Protein AF-A0A094F8S4-F1 (afdb_monomer_lite)

Radius of gyration: 45.43 Å; chains: 1; bounding box: 90×138×106 Å

Foldseek 3Di:
DDDDDDDDDDDDPPDDDDDDDDDDDDDDDDDDDDDDDDDDDDDDDDDDDDDDPPPVVVVVVDPVVVVVVVVVVVVVVVVVVVVVVVVCVVVVPDDDDDDDDDDDDDDDDDDDDDDDDDDDDDDDPPPPDPPDDDDPPVRVPPPPPPPPPDPPVVVVVVVVVVVVVVVVVVVVVVVVVVVVCVVVVVDDPVNVVVVVPPDPPVPPPCPPVVVVVVVVVVVVVVVVVVVVVVVVVVVVVVVVVLVPDDPVVNVVVVVVVVVVVVVVVVVADDADFLEDDDDPDPPCVVVCVVVVVVVDRPRNDDDPPDDPHLPPDDPLCSASDNVCNVPPPGDPDHDCVVPVPVCVPPPPDPPPDDD

Sequence (355 aa):
MTANPTKAPRYRPGKAVEEVESSDSEAEEEEAPEQQQQQKIPSKAPPKFTSAGGISSDLKKVDLNERRREAREKEERRVEEERIARKVEEEGFVTESEEGEEESEEGESGSEEESEEESSEEEAPRKVMMRPTFVKKNQRVGTRKEEDTRPEEERLAEEEERKKKAADEIVEEQIRKDLAAKEAGKKNWDDDEDAEDEIDDTDGLDPEAEHAAWKLRELMRIKRERVLIEEREKELEEVERRRNLSTEERKKEDDAHIAAQTEEREGKGKMGFMQKYYHKGAFFQEDAKEAGLDRRDLMGARMADDVVNRELLPQALQMRDMTKLGKKGATKYRDLKSEDTGQWGRFEERRVGGG

Structure (mmCIF, N/CA/C/O backbone):
data_AF-A0A094F8S4-F1
#
_entry.id   AF-A0A094F8S4-F1
#
loop_
_atom_site.group_PDB
_atom_site.id
_atom_site.type_symbol
_atom_site.label_atom_id
_atom_site.label_alt_id
_atom_site.label_comp_id
_atom_site.label_asym_id
_atom_site.label_entity_id
_atom_site.label_seq_id
_atom_site.pdbx_PDB_ins_code
_atom_site.Cartn_x
_atom_site.Cartn_y
_atom_site.Cartn_z
_atom_site.occupancy
_atom_site.B_iso_or_equiv
_atom_site.auth_seq_id
_atom_site.auth_comp_id
_atom_site.auth_asym_id
_atom_site.auth_atom_id
_atom_site.pdbx_PDB_model_num
ATOM 1 N N . MET A 1 1 ? 24.504 41.596 -7.451 1.00 43.59 1 MET A N 1
ATOM 2 C CA . MET A 1 1 ? 24.943 40.882 -6.232 1.00 43.59 1 MET A CA 1
ATOM 3 C C . MET A 1 1 ? 23.744 40.808 -5.293 1.00 43.59 1 MET A C 1
ATOM 5 O O . MET A 1 1 ? 23.521 41.739 -4.535 1.00 43.59 1 MET A O 1
ATOM 9 N N . THR A 1 2 ? 22.898 39.787 -5.420 1.00 47.09 2 THR A N 1
ATOM 10 C CA . THR A 1 2 ? 21.712 39.596 -4.566 1.00 47.09 2 THR A CA 1
ATOM 11 C C . THR A 1 2 ? 22.074 38.614 -3.455 1.00 47.09 2 THR A C 1
ATOM 13 O O . THR A 1 2 ? 22.371 37.454 -3.733 1.00 47.09 2 THR A O 1
ATOM 16 N N . ALA A 1 3 ? 22.137 39.097 -2.214 1.00 58.41 3 ALA A N 1
ATOM 17 C CA . ALA A 1 3 ? 22.454 38.284 -1.045 1.00 58.41 3 ALA A CA 1
ATOM 18 C C . ALA A 1 3 ? 21.265 37.373 -0.696 1.00 58.41 3 ALA A C 1
ATOM 20 O O . ALA A 1 3 ? 20.143 37.850 -0.546 1.00 58.41 3 ALA A O 1
ATOM 21 N N . ASN A 1 4 ? 21.509 36.065 -0.578 1.00 58.72 4 ASN A N 1
ATOM 22 C CA . ASN A 1 4 ? 20.500 35.106 -0.124 1.00 58.72 4 ASN A CA 1
ATOM 23 C C . ASN A 1 4 ? 20.158 35.341 1.360 1.00 58.72 4 ASN A C 1
ATOM 25 O O . ASN A 1 4 ? 21.074 35.591 2.149 1.00 58.72 4 ASN A O 1
ATOM 29 N N . PRO A 1 5 ? 18.882 35.207 1.770 1.00 64.25 5 PRO A N 1
ATOM 30 C CA . PRO A 1 5 ? 18.488 35.369 3.165 1.00 64.25 5 PRO A CA 1
ATOM 31 C C . PRO A 1 5 ? 19.106 34.273 4.047 1.00 64.25 5 PRO A C 1
ATOM 33 O O . PRO A 1 5 ? 19.163 33.095 3.679 1.00 64.25 5 PRO A O 1
ATOM 36 N N . THR A 1 6 ? 19.586 34.669 5.226 1.00 66.75 6 THR A N 1
ATOM 37 C CA . THR A 1 6 ? 20.205 33.781 6.214 1.00 66.75 6 THR A CA 1
ATOM 38 C C . THR A 1 6 ? 19.165 32.808 6.783 1.00 66.75 6 THR A C 1
ATOM 40 O O . THR A 1 6 ? 18.095 33.200 7.241 1.00 66.75 6 THR A O 1
ATOM 43 N N . LYS A 1 7 ? 19.454 31.500 6.731 1.00 66.69 7 LYS A N 1
ATOM 44 C CA . LYS A 1 7 ? 18.559 30.450 7.254 1.00 66.69 7 LYS A CA 1
ATOM 45 C C . LYS A 1 7 ? 18.383 30.580 8.771 1.00 66.69 7 LYS A C 1
ATOM 47 O O . LYS A 1 7 ? 19.370 30.681 9.496 1.00 66.69 7 LYS A O 1
ATOM 52 N N . ALA A 1 8 ? 17.136 30.479 9.233 1.00 72.88 8 ALA A N 1
ATOM 53 C CA . ALA A 1 8 ? 16.781 30.476 10.651 1.00 72.88 8 ALA A CA 1
ATOM 54 C C . ALA A 1 8 ? 17.451 29.313 11.424 1.00 72.88 8 ALA A C 1
ATOM 56 O O . ALA A 1 8 ? 17.652 28.226 10.860 1.00 72.88 8 ALA A O 1
ATOM 57 N N . PRO A 1 9 ? 17.800 29.508 12.712 1.00 75.38 9 PRO A N 1
ATOM 58 C CA . PRO A 1 9 ? 18.457 28.481 13.512 1.00 75.38 9 PRO A CA 1
ATOM 59 C C . PRO A 1 9 ? 17.532 27.281 13.759 1.00 75.38 9 PRO A C 1
ATOM 61 O O . PRO A 1 9 ? 16.341 27.418 14.028 1.00 75.38 9 PRO A O 1
ATOM 64 N N . ARG A 1 10 ? 18.094 26.069 13.682 1.00 75.06 10 ARG A N 1
ATOM 65 C CA . ARG A 1 10 ? 17.362 24.821 13.951 1.00 75.06 10 ARG A CA 1
ATOM 66 C C . ARG A 1 10 ? 17.065 24.683 15.447 1.00 75.06 10 ARG A C 1
ATOM 68 O O . ARG A 1 10 ? 17.984 24.763 16.262 1.00 75.06 10 ARG A O 1
ATOM 75 N N . TYR A 1 11 ? 15.811 24.391 15.788 1.00 76.56 11 TYR A N 1
ATOM 76 C CA . TYR A 1 11 ? 15.373 24.165 17.166 1.00 76.56 11 TYR A CA 1
ATOM 77 C C . TYR A 1 11 ? 16.036 22.924 17.790 1.00 76.56 11 TYR A C 1
ATOM 79 O O . TYR A 1 11 ? 16.121 21.866 17.161 1.00 76.56 11 TYR A O 1
ATOM 87 N N . ARG A 1 12 ? 16.491 23.049 19.045 1.00 78.75 12 ARG A N 1
ATOM 88 C CA . ARG A 1 12 ? 16.971 21.936 19.879 1.00 78.75 12 ARG A CA 1
ATOM 89 C C . ARG A 1 12 ? 16.210 21.935 21.210 1.00 78.75 12 ARG A C 1
ATOM 91 O O . ARG A 1 12 ? 16.195 22.968 21.880 1.00 78.75 12 ARG A O 1
ATOM 98 N N . PRO A 1 13 ? 15.618 20.802 21.629 1.00 66.19 13 PRO A N 1
ATOM 99 C CA . PRO A 1 13 ? 14.856 20.741 22.871 1.00 66.19 13 PRO A CA 1
ATOM 100 C C . PRO A 1 13 ? 15.756 21.046 24.078 1.00 66.19 13 PRO A C 1
ATOM 102 O O . PRO A 1 13 ? 16.841 20.481 24.215 1.00 66.19 13 PRO A O 1
ATOM 105 N N . GLY A 1 14 ? 15.303 21.956 24.946 1.00 72.12 14 GLY A N 1
ATOM 106 C CA . GLY A 1 14 ? 15.992 22.342 26.184 1.00 72.12 14 GLY A CA 1
ATOM 107 C C . GLY A 1 14 ? 16.902 23.574 26.094 1.00 72.12 14 GLY A C 1
ATOM 108 O O . GLY A 1 14 ? 17.486 23.954 27.107 1.00 72.12 14 GLY A O 1
ATOM 109 N N . LYS A 1 15 ? 17.015 24.224 24.928 1.00 74.06 15 LYS A N 1
ATOM 110 C CA . LYS A 1 15 ? 17.721 25.505 24.783 1.00 74.06 15 LYS A CA 1
ATOM 111 C C . LYS A 1 15 ? 16.730 26.569 24.308 1.00 74.06 15 LYS A C 1
ATOM 113 O O . LYS A 1 15 ? 16.145 26.413 23.241 1.00 74.06 15 LYS A O 1
ATOM 118 N N . ALA A 1 16 ? 16.505 27.605 25.116 1.00 62.78 16 ALA A N 1
ATOM 119 C CA . ALA A 1 16 ? 15.697 28.748 24.701 1.00 62.78 16 ALA A CA 1
ATOM 120 C C . ALA A 1 16 ? 16.403 29.449 23.531 1.00 62.78 16 ALA A C 1
ATOM 122 O O . ALA A 1 16 ? 17.611 29.685 23.592 1.00 62.78 16 ALA A O 1
ATOM 123 N N . VAL A 1 17 ? 15.668 29.690 22.449 1.00 64.81 17 VAL A N 1
ATOM 124 C CA . VAL A 1 17 ? 16.146 30.457 21.296 1.00 64.81 17 VAL A CA 1
ATOM 125 C C . VAL A 1 17 ? 16.044 31.930 21.690 1.00 64.81 17 VAL A C 1
ATOM 127 O O . VAL A 1 17 ? 14.966 32.363 22.080 1.00 64.81 17 VAL A O 1
ATOM 130 N N . GLU A 1 18 ? 17.157 32.667 21.664 1.00 55.78 18 GLU A N 1
ATOM 131 C CA . GLU A 1 18 ? 17.150 34.122 21.865 1.00 55.78 18 GLU A CA 1
ATOM 132 C C . GLU A 1 18 ? 16.409 34.782 20.698 1.00 55.78 18 GLU A C 1
ATOM 134 O O . GLU A 1 18 ? 16.747 34.555 19.532 1.00 55.78 18 GLU A O 1
ATOM 139 N N . GLU A 1 19 ? 15.373 35.559 21.012 1.00 51.25 19 GLU A N 1
ATOM 140 C CA . GLU A 1 19 ? 14.650 36.356 20.027 1.00 51.25 19 GLU A CA 1
ATOM 141 C C . GLU A 1 19 ? 15.544 37.512 19.569 1.00 51.25 19 GLU A C 1
ATOM 143 O O . GLU A 1 19 ? 16.031 38.304 20.373 1.00 51.25 19 GLU A O 1
ATOM 148 N N . VAL A 1 20 ? 15.799 37.580 18.264 1.00 45.16 20 VAL A N 1
ATOM 149 C CA . VAL A 1 20 ? 16.463 38.721 17.633 1.00 45.16 20 VAL A CA 1
ATOM 150 C C . VAL A 1 20 ? 15.415 39.804 17.377 1.00 45.16 20 VAL A C 1
ATOM 152 O O . VAL A 1 20 ? 14.490 39.606 16.591 1.00 45.16 20 VAL A O 1
ATOM 155 N N . GLU A 1 21 ? 15.554 40.935 18.068 1.00 39.47 21 GLU A N 1
ATOM 156 C CA . GLU A 1 21 ? 14.704 42.120 17.931 1.00 39.47 21 GLU A CA 1
ATOM 157 C C . GLU A 1 21 ? 14.798 42.690 16.504 1.00 39.47 21 GLU A C 1
ATOM 159 O O . GLU A 1 21 ? 15.859 43.131 16.056 1.00 39.47 21 GLU A O 1
ATOM 164 N N . SER A 1 22 ? 13.677 42.675 15.778 1.00 32.22 22 SER A N 1
ATOM 165 C CA . SER A 1 22 ? 13.520 43.339 14.482 1.00 32.22 22 SER A CA 1
ATOM 166 C C . SER A 1 22 ? 12.794 44.668 14.687 1.00 32.22 22 SER A C 1
ATOM 168 O O . SER A 1 22 ? 11.604 44.697 14.980 1.00 32.22 22 SER A O 1
ATOM 170 N N . SER A 1 23 ? 13.541 45.757 14.527 1.00 34.69 23 SER A N 1
ATOM 171 C CA . SER A 1 23 ? 13.083 47.149 14.519 1.00 34.69 23 SER A CA 1
ATOM 172 C C . SER A 1 23 ? 12.308 47.473 13.234 1.00 34.69 23 SER A C 1
ATOM 174 O O . SER A 1 23 ? 12.900 47.331 12.168 1.00 34.69 23 SER A O 1
ATOM 176 N N . ASP A 1 24 ? 11.041 47.912 13.328 1.00 31.06 24 ASP A N 1
ATOM 177 C CA . ASP A 1 24 ? 10.486 49.129 12.684 1.00 31.06 24 ASP A CA 1
ATOM 178 C C . ASP A 1 24 ? 8.951 49.266 12.879 1.00 31.06 24 ASP A C 1
ATOM 180 O O . ASP A 1 24 ? 8.210 48.294 12.737 1.00 31.06 24 ASP A O 1
ATOM 184 N N . SER A 1 25 ? 8.522 50.518 13.090 1.00 31.17 25 SER A N 1
ATOM 185 C CA . SER A 1 25 ? 7.192 51.126 12.871 1.00 31.17 25 SER A CA 1
ATOM 186 C C . SER A 1 25 ? 6.281 51.450 14.074 1.00 31.17 25 SER A C 1
ATOM 188 O O . SER A 1 25 ? 5.800 50.585 14.803 1.00 31.17 25 SER A O 1
ATOM 190 N N . GLU A 1 26 ? 6.056 52.764 14.218 1.00 35.94 26 GLU A N 1
ATOM 191 C CA . GLU A 1 26 ? 5.217 53.493 15.175 1.00 35.94 26 GLU A CA 1
ATOM 192 C C . GLU A 1 26 ? 3.704 53.330 14.947 1.00 35.94 26 GLU A C 1
ATOM 194 O O . GLU A 1 26 ? 3.238 53.377 13.809 1.00 35.94 26 GLU A O 1
ATOM 199 N N . ALA A 1 27 ? 2.936 53.308 16.044 1.00 32.72 27 ALA A N 1
ATOM 200 C CA . ALA A 1 27 ? 1.605 53.921 16.147 1.00 32.72 27 ALA A CA 1
ATOM 201 C C . ALA A 1 27 ? 1.215 54.108 17.631 1.00 32.72 27 ALA A C 1
ATOM 203 O O . ALA A 1 27 ? 1.287 53.163 18.418 1.00 32.72 27 ALA A O 1
ATOM 204 N N . GLU A 1 28 ? 0.829 55.335 17.997 1.00 33.00 28 GLU A N 1
ATOM 205 C CA . GLU A 1 28 ? 0.339 55.763 19.319 1.00 33.00 28 GLU A CA 1
ATOM 206 C C . GLU A 1 28 ? -1.084 55.244 19.635 1.00 33.00 28 GLU A C 1
ATOM 208 O O . GLU A 1 28 ? -1.923 55.180 18.740 1.00 33.00 28 GLU A O 1
ATOM 213 N N . GLU A 1 29 ? -1.373 54.918 20.908 1.00 33.66 29 GLU A N 1
ATOM 214 C CA . GLU A 1 29 ? -2.238 55.703 21.832 1.00 33.66 29 GLU A CA 1
ATOM 215 C C . GLU A 1 29 ? -2.940 54.839 22.930 1.00 33.66 29 GLU A C 1
ATOM 217 O O . GLU A 1 29 ? -3.602 53.844 22.655 1.00 33.66 29 GLU A O 1
ATOM 222 N N . GLU A 1 30 ? -2.747 55.298 24.177 1.00 31.73 30 GLU A N 1
ATOM 223 C CA . GLU A 1 30 ? -3.499 55.195 25.451 1.00 31.73 30 GLU A CA 1
ATOM 224 C C . GLU A 1 30 ? -3.828 53.914 26.283 1.00 31.73 30 GLU A C 1
ATOM 226 O O . GLU A 1 30 ? -4.399 52.921 25.848 1.00 31.73 30 GLU A O 1
ATOM 231 N N . GLU A 1 31 ? -3.577 54.136 27.590 1.00 32.34 31 GLU A N 1
ATOM 232 C CA . GLU A 1 31 ? -4.249 53.719 28.842 1.00 32.34 31 GLU A CA 1
ATOM 233 C C . GLU A 1 31 ? -3.803 52.506 29.711 1.00 32.34 31 GLU A C 1
ATOM 235 O O . GLU A 1 31 ? -3.977 51.338 29.388 1.00 32.34 31 GLU A O 1
ATOM 240 N N . ALA A 1 32 ? -3.344 52.890 30.920 1.00 35.03 32 ALA A N 1
ATOM 241 C CA . ALA A 1 32 ? -3.448 52.294 32.267 1.00 35.03 32 ALA A CA 1
ATOM 242 C C . ALA A 1 32 ? -2.812 50.915 32.622 1.00 35.03 32 ALA A C 1
ATOM 244 O O . ALA A 1 32 ? -3.045 49.907 31.961 1.00 35.03 32 ALA A O 1
ATOM 245 N N . PRO A 1 33 ? -2.074 50.815 33.759 1.00 35.47 33 PRO A N 1
ATOM 246 C CA . PRO A 1 33 ? -1.465 49.569 34.223 1.00 35.47 33 PRO A CA 1
ATOM 247 C C . PRO A 1 33 ? -2.331 48.834 35.265 1.00 35.47 33 PRO A C 1
ATOM 249 O O . PRO A 1 33 ? -2.602 49.370 36.339 1.00 35.47 33 PRO A O 1
ATOM 252 N N . GLU A 1 34 ? -2.649 47.557 35.030 1.00 33.94 34 GLU A N 1
ATOM 253 C CA . GLU A 1 34 ? -3.066 46.628 36.091 1.00 33.94 34 GLU A CA 1
ATOM 254 C C . GLU A 1 34 ? -2.042 45.502 36.274 1.00 33.94 34 GLU A C 1
ATOM 256 O O . GLU A 1 34 ? -1.758 44.692 35.392 1.00 33.94 34 GLU A O 1
ATOM 261 N N . GLN A 1 35 ? -1.471 45.467 37.476 1.00 41.72 35 GLN A N 1
ATOM 262 C CA . GLN A 1 35 ? -0.575 44.428 37.958 1.00 41.72 35 GLN A CA 1
ATOM 263 C C . GLN A 1 35 ? -1.371 43.144 38.230 1.00 41.72 35 GLN A C 1
ATOM 265 O O . GLN A 1 35 ? -2.142 43.089 39.186 1.00 41.72 35 GLN A O 1
ATOM 270 N N . GLN A 1 36 ? -1.123 42.076 37.467 1.00 37.81 36 GLN A N 1
ATOM 271 C CA . GLN A 1 36 ? -1.549 40.726 37.845 1.00 37.81 36 GLN A CA 1
ATOM 272 C C . GLN A 1 36 ? -0.341 39.842 38.159 1.00 37.81 36 GLN A C 1
ATOM 274 O O . GLN A 1 36 ? 0.457 39.458 37.305 1.00 37.81 36 GLN A O 1
ATOM 279 N N . GLN A 1 37 ? -0.216 39.541 39.450 1.00 43.12 37 GLN A N 1
ATOM 280 C CA . GLN A 1 37 ? 0.762 38.639 40.038 1.00 43.12 37 GLN A CA 1
ATOM 281 C C . GLN A 1 37 ? 0.486 37.198 39.582 1.00 43.12 37 GLN A C 1
ATOM 283 O O . GLN A 1 37 ? -0.496 36.584 39.995 1.00 43.12 37 GLN A O 1
ATOM 288 N N . GLN A 1 38 ? 1.372 36.627 38.766 1.00 40.03 38 GLN A N 1
ATOM 289 C CA . GLN A 1 38 ? 1.336 35.199 38.447 1.00 40.03 38 GLN A CA 1
ATOM 290 C C . GLN A 1 38 ? 1.886 34.382 39.624 1.00 40.03 38 GLN A C 1
ATOM 292 O O . GLN A 1 38 ? 3.082 34.391 39.926 1.00 40.03 38 GLN A O 1
ATOM 297 N N . GLN A 1 39 ? 0.994 33.651 40.292 1.00 42.66 39 GLN A N 1
ATOM 298 C CA . GLN A 1 39 ? 1.344 32.652 41.295 1.00 42.66 39 GLN A CA 1
ATOM 299 C C . GLN A 1 39 ? 2.023 31.447 40.623 1.00 42.66 39 GLN A C 1
ATOM 301 O O . GLN A 1 39 ? 1.432 30.758 39.794 1.00 42.66 39 GLN A O 1
ATOM 306 N N . LYS A 1 40 ? 3.278 31.171 41.000 1.00 38.62 40 LYS A N 1
ATOM 307 C CA . LYS A 1 40 ? 4.010 29.960 40.601 1.00 38.62 40 LYS A CA 1
ATOM 308 C C . LYS A 1 40 ? 3.476 28.751 41.371 1.00 38.62 40 LYS A C 1
ATOM 310 O O . LYS A 1 40 ? 3.645 28.663 42.585 1.00 38.62 40 LYS A O 1
ATOM 315 N N . ILE A 1 41 ? 2.893 27.794 40.656 1.00 43.81 41 ILE A N 1
ATOM 316 C CA . ILE A 1 41 ? 2.552 26.468 41.184 1.00 43.81 41 ILE A CA 1
ATOM 317 C C . ILE A 1 41 ? 3.851 25.636 41.244 1.00 43.81 41 ILE A C 1
ATOM 319 O O . ILE A 1 41 ? 4.529 25.524 40.219 1.00 43.81 41 ILE A O 1
ATOM 323 N N . PRO A 1 42 ? 4.241 25.040 42.388 1.00 46.66 42 PRO A N 1
ATOM 324 C CA . PRO A 1 42 ? 5.421 24.181 42.444 1.00 46.66 42 PRO A CA 1
ATOM 325 C C . PRO A 1 42 ? 5.117 22.814 41.811 1.00 46.66 42 PRO A C 1
ATOM 327 O O . PRO A 1 42 ? 4.342 22.022 42.350 1.00 46.66 42 PRO A O 1
ATOM 330 N N . SER A 1 43 ? 5.740 22.514 40.669 1.00 48.53 43 SER A N 1
ATOM 331 C CA . SER A 1 43 ? 5.678 21.188 40.049 1.00 48.53 43 SER A CA 1
ATOM 332 C C . SER A 1 43 ? 6.532 20.190 40.841 1.00 48.53 43 SER A C 1
ATOM 334 O O . SER A 1 43 ? 7.716 20.400 41.106 1.00 48.53 43 SER A O 1
ATOM 336 N N . LYS A 1 44 ? 5.915 19.085 41.268 1.00 55.22 44 LYS A N 1
ATOM 337 C CA . LYS A 1 44 ? 6.592 17.983 41.963 1.00 55.22 44 LYS A CA 1
ATOM 338 C C . LYS A 1 44 ? 7.207 17.046 40.919 1.00 55.22 44 LYS A C 1
ATOM 340 O O . LYS A 1 44 ? 6.548 16.698 39.944 1.00 55.22 44 LYS A O 1
ATOM 345 N N . ALA A 1 45 ? 8.463 16.646 41.119 1.00 61.41 45 ALA A N 1
ATOM 346 C CA . ALA A 1 45 ? 9.177 15.752 40.205 1.00 61.41 45 ALA A CA 1
ATOM 347 C C . ALA A 1 45 ? 8.518 14.353 40.127 1.00 61.41 45 ALA A C 1
ATOM 349 O O . ALA A 1 45 ? 8.039 13.858 41.153 1.00 61.41 45 ALA A O 1
ATOM 350 N N . PRO A 1 46 ? 8.512 13.695 38.949 1.00 58.91 46 PR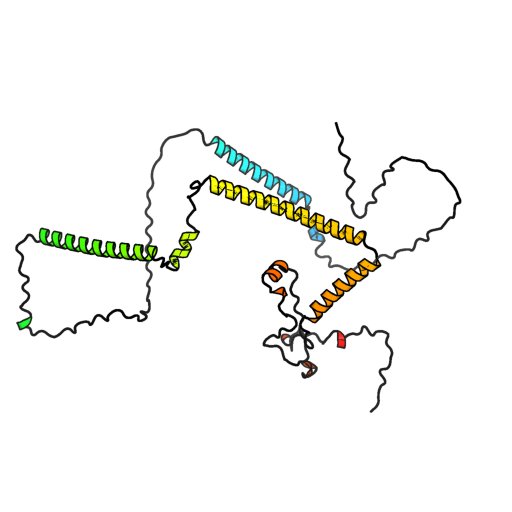O A N 1
ATOM 351 C CA . PRO A 1 46 ? 7.940 12.359 38.788 1.00 58.91 46 PRO A CA 1
ATOM 352 C C . PRO A 1 46 ? 8.766 11.285 39.527 1.00 58.91 46 PRO A C 1
ATOM 354 O O . PRO A 1 46 ? 9.981 11.444 39.697 1.00 58.91 46 PRO A O 1
ATOM 357 N N . PRO A 1 47 ? 8.137 10.179 39.975 1.00 53.25 47 PRO A N 1
ATOM 358 C CA . PRO A 1 47 ? 8.828 9.120 40.701 1.00 53.25 47 PRO A CA 1
ATOM 359 C C . PRO A 1 47 ? 9.829 8.386 39.801 1.00 53.25 47 PRO A C 1
ATOM 361 O O . PRO A 1 47 ? 9.557 8.064 38.645 1.00 53.25 47 PRO A O 1
ATOM 364 N N . LYS A 1 48 ? 11.005 8.105 40.365 1.00 49.16 48 LYS A N 1
ATOM 365 C CA . LYS A 1 48 ? 12.092 7.375 39.712 1.00 49.16 48 LYS A CA 1
ATOM 366 C C . LYS A 1 48 ? 11.710 5.895 39.606 1.00 49.16 48 LYS A C 1
ATOM 368 O O . LYS A 1 48 ? 11.693 5.198 40.617 1.00 49.16 48 LYS A O 1
ATOM 373 N N . PHE A 1 49 ? 11.434 5.410 38.397 1.00 44.19 49 PHE A N 1
ATOM 374 C CA . PHE A 1 49 ? 11.420 3.973 38.120 1.00 44.19 49 PHE A CA 1
ATOM 375 C C . PHE A 1 49 ? 12.857 3.440 38.137 1.00 44.19 49 PHE A C 1
ATOM 377 O O . PHE A 1 49 ? 13.746 3.983 37.482 1.00 44.19 49 PHE A O 1
ATOM 384 N N . THR A 1 50 ? 13.091 2.367 38.887 1.00 49.09 50 THR A N 1
ATOM 385 C CA . THR A 1 50 ? 14.345 1.611 38.877 1.00 49.09 50 THR A CA 1
ATOM 386 C C . THR A 1 50 ? 14.417 0.774 37.595 1.00 49.09 50 THR A C 1
ATOM 388 O O . THR A 1 50 ? 13.931 -0.355 37.557 1.00 49.09 50 THR A O 1
ATOM 391 N N . SER A 1 51 ? 14.989 1.322 36.522 1.00 45.91 51 SER A N 1
ATOM 392 C CA . SER A 1 51 ? 15.345 0.550 35.325 1.00 45.91 51 SER A CA 1
ATOM 393 C C . SER A 1 51 ? 16.653 -0.212 35.566 1.00 45.91 51 SER A C 1
ATOM 395 O O . SER A 1 51 ? 17.624 0.373 36.046 1.00 45.91 51 SER A O 1
ATOM 397 N N . ALA A 1 52 ? 16.668 -1.502 35.228 1.00 50.62 52 ALA A N 1
ATOM 398 C CA . ALA A 1 52 ? 17.787 -2.433 35.367 1.00 50.62 52 ALA A CA 1
ATOM 399 C C . ALA A 1 52 ? 19.149 -1.832 34.947 1.00 50.62 52 ALA A C 1
ATOM 401 O O . ALA A 1 52 ? 19.386 -1.521 33.781 1.00 50.62 52 ALA A O 1
ATOM 402 N N . GLY A 1 53 ? 20.060 -1.692 35.915 1.00 50.62 53 GLY A N 1
ATOM 403 C CA . GLY A 1 53 ? 21.364 -1.029 35.781 1.00 50.62 53 GLY A CA 1
ATOM 404 C C . GLY A 1 53 ? 22.466 -1.842 35.093 1.00 50.62 53 GLY A C 1
ATOM 405 O O . GLY A 1 53 ? 23.626 -1.671 35.441 1.00 50.62 53 GLY A O 1
ATOM 406 N N . GLY A 1 54 ? 22.126 -2.731 34.155 1.00 57.47 54 GLY A N 1
ATOM 407 C CA . GLY A 1 54 ? 23.103 -3.617 33.503 1.00 57.47 54 GLY A CA 1
ATOM 408 C C . GLY A 1 54 ? 23.623 -3.147 32.141 1.00 57.47 54 GLY A C 1
ATOM 409 O O . GLY A 1 54 ? 24.666 -3.609 31.708 1.00 57.47 54 GLY A O 1
ATOM 410 N N . ILE A 1 55 ? 22.917 -2.242 31.454 1.00 57.69 55 ILE A N 1
ATOM 411 C CA . ILE A 1 55 ? 23.163 -1.971 30.020 1.00 57.69 55 ILE A CA 1
ATOM 412 C C . ILE A 1 55 ? 23.826 -0.596 29.796 1.00 57.69 55 ILE A C 1
ATOM 414 O O . ILE A 1 55 ? 24.499 -0.370 28.794 1.00 57.69 55 ILE A O 1
ATOM 418 N N . SER A 1 56 ? 23.701 0.345 30.743 1.00 58.62 56 SER A N 1
ATOM 419 C CA . SER A 1 56 ? 24.229 1.711 30.560 1.00 58.62 56 SER A CA 1
ATOM 420 C C . SER A 1 56 ? 25.737 1.850 30.810 1.00 58.62 56 SER A C 1
ATOM 422 O O . SER A 1 56 ? 26.323 2.863 30.428 1.00 58.62 56 SER A O 1
ATOM 424 N N . SER A 1 57 ? 26.385 0.855 31.429 1.00 61.25 57 SER A N 1
ATOM 425 C CA . SER A 1 57 ? 27.832 0.871 31.685 1.00 61.25 57 SER A CA 1
ATOM 426 C C . SER A 1 57 ? 28.669 0.512 30.459 1.00 61.25 57 SER A C 1
ATOM 428 O O . SER A 1 57 ? 29.781 1.019 30.337 1.00 61.25 57 SER A O 1
ATOM 430 N N . ASP A 1 58 ? 28.150 -0.313 29.545 1.00 61.59 58 ASP A N 1
ATOM 431 C CA . ASP A 1 58 ? 28.881 -0.703 28.330 1.00 61.59 58 ASP A CA 1
ATOM 432 C C . ASP A 1 58 ? 28.681 0.287 27.180 1.00 61.59 58 ASP A C 1
ATOM 434 O O . ASP A 1 58 ? 29.598 0.508 26.395 1.00 61.59 58 ASP A O 1
ATOM 438 N N . LEU A 1 59 ? 27.562 1.017 27.161 1.00 63.25 59 LEU A N 1
ATOM 439 C CA . LEU A 1 59 ? 27.341 2.123 26.219 1.00 63.25 59 LEU A CA 1
ATOM 440 C C . LEU A 1 59 ? 28.241 3.344 26.479 1.00 63.25 59 LEU A C 1
ATOM 442 O O . LEU A 1 59 ? 28.422 4.163 25.586 1.00 63.25 59 LEU A O 1
ATOM 446 N N . LYS A 1 60 ? 28.827 3.477 27.678 1.00 67.19 60 LYS A N 1
ATOM 447 C CA . LYS A 1 60 ? 29.779 4.558 28.005 1.00 67.19 60 LYS A CA 1
ATOM 448 C C . LYS A 1 60 ? 31.213 4.281 27.553 1.00 67.19 60 LYS A C 1
ATOM 450 O O . LYS A 1 60 ? 32.018 5.203 27.556 1.00 67.19 60 LYS A O 1
ATOM 455 N N . LYS A 1 61 ? 31.540 3.033 27.206 1.00 70.31 61 LYS A N 1
ATOM 456 C CA . LYS A 1 61 ? 32.886 2.629 26.759 1.00 70.31 61 LYS A CA 1
ATOM 457 C C . LYS A 1 61 ? 33.041 2.677 25.237 1.00 70.31 61 LYS A C 1
ATOM 459 O O . LYS A 1 61 ? 34.135 2.458 24.737 1.00 70.31 61 LYS A O 1
ATOM 464 N N . VAL A 1 62 ? 31.952 2.925 24.510 1.00 72.06 62 VAL A N 1
ATOM 465 C CA . VAL A 1 62 ? 31.945 2.996 23.048 1.00 72.06 62 VAL A CA 1
ATOM 466 C C . VAL A 1 62 ? 31.892 4.464 22.647 1.00 72.06 62 VAL A C 1
ATOM 468 O O . VAL A 1 62 ? 30.820 5.071 22.647 1.00 72.06 62 VAL A O 1
ATOM 471 N N . ASP A 1 63 ? 33.046 5.042 22.313 1.00 78.19 63 ASP A N 1
ATOM 472 C CA . ASP A 1 63 ? 33.088 6.378 21.726 1.00 78.19 63 ASP A CA 1
ATOM 473 C C . ASP A 1 63 ? 32.643 6.299 20.258 1.00 78.19 63 ASP A C 1
ATOM 475 O O . ASP A 1 63 ? 33.379 5.914 19.346 1.00 78.19 63 ASP A O 1
ATOM 479 N N . LEU A 1 64 ? 31.367 6.612 20.025 1.00 74.81 64 LEU A N 1
ATOM 480 C CA . LEU A 1 64 ? 30.760 6.585 18.695 1.00 74.81 64 LEU A CA 1
ATOM 481 C C . LEU A 1 64 ? 31.429 7.564 17.719 1.00 74.81 64 LEU A C 1
ATOM 483 O O . LEU A 1 64 ? 31.307 7.373 16.508 1.00 74.81 64 LEU A O 1
ATOM 487 N N . ASN A 1 65 ? 32.130 8.592 18.212 1.00 81.56 65 ASN A N 1
ATOM 488 C CA . ASN A 1 65 ? 32.832 9.542 17.353 1.00 81.56 65 ASN A CA 1
ATOM 489 C C . ASN A 1 65 ? 34.111 8.936 16.765 1.00 81.56 65 ASN A C 1
ATOM 491 O O . ASN A 1 65 ? 34.368 9.125 15.576 1.00 81.56 65 ASN A O 1
ATOM 495 N N . GLU A 1 66 ? 34.862 8.161 17.550 1.00 82.81 66 GLU A N 1
ATOM 496 C CA . GLU A 1 66 ? 36.058 7.450 17.075 1.00 82.81 66 GLU A CA 1
ATOM 497 C C . GLU A 1 66 ? 35.680 6.390 16.038 1.00 82.81 66 GLU A C 1
ATOM 499 O O . GLU A 1 66 ? 36.209 6.389 14.929 1.00 82.81 66 GLU A O 1
ATOM 504 N N . ARG A 1 67 ? 34.640 5.593 16.314 1.00 80.00 67 ARG A N 1
ATOM 505 C CA . ARG A 1 67 ? 34.127 4.598 15.357 1.00 80.00 67 ARG A CA 1
ATOM 506 C C . ARG A 1 67 ? 33.649 5.222 14.041 1.00 80.00 67 ARG A C 1
ATOM 508 O O . ARG A 1 67 ? 33.773 4.612 12.980 1.00 80.00 67 ARG A O 1
ATOM 515 N N . ARG A 1 68 ? 33.088 6.435 14.087 1.00 83.69 68 ARG A N 1
ATOM 516 C CA . ARG A 1 68 ? 32.644 7.160 12.885 1.00 83.69 68 ARG A CA 1
ATOM 517 C C . ARG A 1 68 ? 33.817 7.724 12.084 1.00 83.69 68 ARG A C 1
ATOM 519 O O . ARG A 1 68 ? 33.724 7.799 10.861 1.00 83.69 68 ARG A O 1
ATOM 526 N N . ARG A 1 69 ? 34.905 8.101 12.759 1.00 86.44 69 ARG A N 1
ATOM 527 C CA . ARG A 1 69 ? 36.151 8.543 12.127 1.00 86.44 69 ARG A CA 1
ATOM 528 C C . ARG A 1 69 ? 36.866 7.378 11.442 1.00 86.44 69 ARG A C 1
ATOM 530 O O . ARG A 1 69 ? 37.182 7.494 10.267 1.00 86.44 69 ARG A O 1
ATOM 537 N N . GLU A 1 70 ? 36.996 6.239 12.117 1.00 87.44 70 GLU A N 1
ATOM 538 C CA . GLU A 1 70 ? 37.575 5.020 11.533 1.00 87.44 70 GLU A CA 1
ATOM 539 C C . GLU A 1 70 ? 36.779 4.504 10.326 1.00 87.44 70 GLU A C 1
ATOM 541 O O . GLU A 1 70 ? 37.356 4.004 9.363 1.00 87.44 70 GLU A O 1
ATOM 546 N N . ALA A 1 71 ? 35.447 4.622 10.357 1.00 87.12 71 ALA A N 1
ATOM 547 C CA . ALA A 1 71 ? 34.603 4.252 9.222 1.00 87.12 71 ALA A CA 1
ATOM 548 C C . ALA A 1 71 ? 34.856 5.151 8.000 1.00 87.12 71 ALA A C 1
ATOM 550 O O . ALA A 1 71 ? 34.960 4.639 6.889 1.00 87.12 71 ALA A O 1
ATOM 551 N N . ARG A 1 72 ? 35.012 6.465 8.214 1.00 88.50 72 ARG A N 1
ATOM 552 C CA . ARG A 1 72 ? 35.367 7.421 7.155 1.00 88.50 72 ARG A CA 1
ATOM 553 C C . ARG A 1 72 ? 36.759 7.168 6.591 1.00 88.50 72 ARG A C 1
ATOM 555 O O . ARG A 1 72 ? 36.906 7.110 5.382 1.00 88.50 72 ARG A O 1
ATOM 562 N N . GLU A 1 73 ? 37.754 6.953 7.448 1.00 89.56 73 GLU A N 1
ATOM 563 C CA . GLU A 1 73 ? 39.131 6.689 7.009 1.00 89.56 73 GLU A CA 1
ATOM 564 C C . GLU A 1 73 ? 39.227 5.377 6.198 1.00 89.56 73 GLU A C 1
ATOM 566 O O . GLU A 1 73 ? 39.976 5.297 5.227 1.00 89.56 73 GLU A O 1
ATOM 571 N N . LYS A 1 74 ? 38.421 4.356 6.528 1.00 89.62 74 LYS A N 1
ATOM 572 C CA . LYS A 1 74 ? 38.323 3.115 5.733 1.00 89.62 74 LYS A CA 1
ATOM 573 C C . LYS A 1 74 ? 37.625 3.309 4.387 1.00 89.62 74 LYS A C 1
ATOM 575 O O . LYS A 1 74 ? 38.029 2.688 3.408 1.00 89.62 74 LYS A O 1
ATOM 580 N N . GLU A 1 75 ? 36.578 4.128 4.341 1.00 87.38 75 GLU A N 1
ATOM 581 C CA . GLU A 1 75 ? 35.866 4.456 3.102 1.00 87.38 75 GLU A CA 1
ATOM 582 C C . GLU A 1 75 ? 36.757 5.275 2.161 1.00 87.38 75 GLU A C 1
ATOM 584 O O . GLU A 1 75 ? 36.899 4.926 0.993 1.00 87.38 75 GLU A O 1
ATOM 589 N N . GLU A 1 76 ? 37.433 6.297 2.688 1.00 89.69 76 GLU A N 1
ATOM 590 C CA . GLU A 1 76 ? 38.379 7.129 1.938 1.00 89.69 76 GLU A CA 1
ATOM 591 C C . GLU A 1 76 ? 39.528 6.289 1.368 1.00 89.69 76 GLU A C 1
ATOM 593 O O . GLU A 1 76 ? 39.854 6.423 0.190 1.00 89.69 76 GLU A O 1
ATOM 598 N N . ARG A 1 77 ? 40.067 5.345 2.151 1.00 90.50 77 ARG A N 1
ATOM 599 C CA . ARG A 1 77 ? 41.105 4.420 1.683 1.00 90.50 77 ARG A CA 1
ATOM 600 C C . ARG A 1 77 ? 40.613 3.481 0.577 1.00 90.50 77 ARG A C 1
ATOM 602 O O . ARG A 1 77 ? 41.328 3.285 -0.399 1.00 90.50 77 ARG A O 1
ATOM 609 N N . ARG A 1 78 ? 39.389 2.950 0.686 1.00 92.25 78 ARG A N 1
ATOM 610 C CA . ARG A 1 78 ? 38.774 2.139 -0.383 1.00 92.25 78 ARG A CA 1
ATOM 611 C C . ARG A 1 78 ? 38.627 2.931 -1.680 1.00 92.25 78 ARG A C 1
ATOM 613 O O . ARG A 1 78 ? 38.943 2.418 -2.745 1.00 92.25 78 ARG A O 1
ATOM 620 N N . VAL A 1 79 ? 38.157 4.173 -1.581 1.00 91.56 79 VAL A N 1
ATOM 621 C CA . VAL A 1 79 ? 37.971 5.055 -2.740 1.00 91.56 79 VAL A CA 1
ATOM 622 C C . VAL A 1 79 ? 39.316 5.431 -3.360 1.00 91.56 79 VAL A C 1
ATOM 624 O O . VAL A 1 79 ? 39.425 5.544 -4.576 1.00 91.56 79 VAL A O 1
ATOM 627 N N . GLU A 1 80 ? 40.356 5.627 -2.555 1.00 89.44 80 GLU A N 1
ATOM 628 C CA . GLU A 1 80 ? 41.694 5.931 -3.059 1.00 89.44 80 GLU A CA 1
ATOM 629 C C . GLU A 1 80 ? 42.335 4.724 -3.755 1.00 89.44 80 GLU A C 1
ATOM 631 O O . GLU A 1 80 ? 42.882 4.883 -4.844 1.00 89.44 80 GLU A O 1
ATOM 636 N N . GLU A 1 81 ? 42.180 3.517 -3.205 1.00 86.75 81 GLU A N 1
ATOM 637 C CA . GLU A 1 81 ? 42.604 2.260 -3.839 1.00 86.75 81 GLU A CA 1
ATOM 638 C C . GLU A 1 81 ? 41.879 2.029 -5.180 1.00 86.75 81 GLU A C 1
ATOM 640 O O . GLU A 1 81 ? 42.526 1.724 -6.180 1.00 86.75 81 GLU A O 1
ATOM 645 N N . GLU A 1 82 ? 40.568 2.279 -5.248 1.00 87.44 82 GLU A N 1
ATOM 646 C CA . GLU A 1 82 ? 39.778 2.190 -6.487 1.00 87.44 82 GLU A CA 1
ATOM 647 C C . GLU A 1 82 ? 40.203 3.243 -7.525 1.00 87.44 82 GLU A C 1
ATOM 649 O O . GLU A 1 82 ? 40.323 2.958 -8.716 1.00 87.44 82 GLU A O 1
ATOM 654 N N . ARG A 1 83 ? 40.514 4.467 -7.081 1.00 87.56 83 ARG A N 1
ATOM 655 C CA . ARG A 1 83 ? 41.033 5.526 -7.961 1.00 87.56 83 ARG A CA 1
ATOM 656 C C . ARG A 1 83 ? 42.440 5.236 -8.469 1.00 87.56 83 ARG A C 1
ATOM 658 O O . ARG A 1 83 ? 42.763 5.665 -9.572 1.00 87.56 83 ARG A O 1
ATOM 665 N N . ILE A 1 84 ? 43.281 4.576 -7.676 1.00 85.81 84 ILE A N 1
ATOM 666 C CA . ILE A 1 84 ? 44.615 4.143 -8.104 1.00 85.81 84 ILE A CA 1
ATOM 667 C C . ILE A 1 84 ? 44.481 2.993 -9.102 1.00 85.81 84 ILE A C 1
ATOM 669 O O . ILE A 1 84 ? 45.097 3.067 -10.157 1.00 85.81 84 ILE A O 1
ATOM 673 N N . ALA A 1 85 ? 43.631 1.997 -8.831 1.00 86.31 85 ALA A N 1
ATOM 674 C CA . ALA A 1 85 ? 43.367 0.891 -9.753 1.00 86.31 85 ALA A CA 1
ATOM 675 C C . ALA A 1 85 ? 42.863 1.393 -11.114 1.00 86.31 85 ALA A C 1
ATOM 677 O O . ALA A 1 85 ? 43.423 1.035 -12.144 1.00 86.31 85 ALA A O 1
ATOM 678 N N . ARG A 1 86 ? 41.904 2.326 -11.112 1.00 82.12 86 ARG A N 1
ATOM 679 C CA . ARG A 1 86 ? 41.397 2.952 -12.337 1.00 82.12 86 ARG A CA 1
ATOM 680 C C . ARG A 1 86 ? 42.464 3.744 -13.095 1.00 82.12 86 ARG A C 1
ATOM 682 O O . ARG A 1 86 ? 42.470 3.737 -14.316 1.00 82.12 86 ARG A O 1
ATOM 689 N N . LYS A 1 87 ? 43.374 4.427 -12.394 1.00 78.38 87 LYS A N 1
ATOM 690 C CA . LYS A 1 87 ? 44.501 5.118 -13.042 1.00 78.38 87 LYS A CA 1
ATOM 691 C C . LYS A 1 87 ? 45.511 4.142 -13.629 1.00 78.38 87 LYS A C 1
ATOM 693 O O . LYS A 1 87 ? 46.011 4.406 -14.705 1.00 78.38 87 LYS A O 1
ATOM 698 N N . VAL A 1 88 ? 45.792 3.030 -12.952 1.00 79.12 88 VAL A N 1
ATOM 699 C CA . VAL A 1 88 ? 46.677 1.974 -13.471 1.00 79.12 88 VAL A CA 1
ATOM 700 C C . VAL A 1 88 ? 46.055 1.298 -14.695 1.00 79.12 88 VAL A C 1
ATOM 702 O O . VAL A 1 88 ? 46.769 0.987 -15.637 1.00 79.12 88 VAL A O 1
ATOM 705 N N . GLU A 1 89 ? 44.735 1.126 -14.718 1.00 76.12 89 GLU A N 1
ATOM 706 C CA . GLU A 1 89 ? 43.997 0.609 -15.874 1.00 76.12 89 GLU A CA 1
ATOM 707 C C . GLU A 1 89 ? 43.963 1.618 -17.040 1.00 76.12 89 GLU A C 1
ATOM 709 O O . GLU A 1 89 ? 44.208 1.248 -18.185 1.00 76.12 89 GLU A O 1
ATOM 714 N N . GLU A 1 90 ? 43.756 2.911 -16.754 1.00 68.31 90 GLU A N 1
ATOM 715 C CA . GLU A 1 90 ? 43.801 3.991 -17.755 1.00 68.31 90 GLU A CA 1
ATOM 716 C C . GLU A 1 90 ? 45.234 4.256 -18.281 1.00 68.31 90 GLU A C 1
ATOM 718 O O . GLU A 1 90 ? 45.403 4.610 -19.447 1.00 68.31 90 GLU A O 1
ATOM 723 N N . GLU A 1 91 ? 46.273 4.060 -17.461 1.00 63.94 91 GLU A N 1
ATOM 724 C CA . GLU A 1 91 ? 47.691 4.220 -17.835 1.00 63.94 91 GLU A CA 1
ATOM 725 C C . GLU A 1 91 ? 48.308 2.928 -18.414 1.00 63.94 91 GLU A C 1
ATOM 727 O O . GLU A 1 91 ? 49.315 2.996 -19.116 1.00 63.94 91 GLU A O 1
ATOM 732 N N . GLY A 1 92 ? 47.691 1.764 -18.184 1.00 52.94 92 GLY A N 1
ATOM 733 C CA . GLY A 1 92 ? 48.125 0.450 -18.679 1.00 52.94 92 GLY A CA 1
ATOM 734 C C . GLY A 1 92 ? 47.682 0.113 -20.108 1.00 52.94 92 GLY A C 1
ATOM 735 O O . GLY A 1 92 ? 48.043 -0.942 -20.623 1.00 52.94 92 GLY A O 1
ATOM 736 N N . PHE A 1 93 ? 46.926 0.993 -20.774 1.00 42.44 93 PHE A N 1
ATOM 737 C CA . PHE A 1 93 ? 46.409 0.760 -22.131 1.00 42.44 93 PHE A CA 1
ATOM 738 C C . PHE A 1 93 ? 47.312 1.304 -23.261 1.00 42.44 93 PHE A C 1
ATOM 740 O O . PHE A 1 93 ? 46.922 1.305 -24.429 1.00 42.44 93 PHE A O 1
ATOM 747 N N . VAL A 1 94 ? 48.537 1.766 -22.973 1.00 45.12 94 VAL A N 1
ATOM 748 C CA . VAL A 1 94 ? 49.455 2.266 -24.013 1.00 45.12 94 VAL A CA 1
ATOM 749 C C . VAL A 1 94 ? 50.866 1.689 -23.828 1.00 45.12 94 VAL A C 1
ATOM 751 O O . VAL A 1 94 ? 51.610 2.129 -22.963 1.00 45.12 94 VAL A O 1
ATOM 754 N N . THR A 1 95 ? 51.195 0.753 -24.733 1.00 32.59 95 THR A N 1
ATOM 755 C CA . THR A 1 95 ? 52.468 0.038 -25.005 1.00 32.59 95 THR A CA 1
ATOM 756 C C . THR A 1 95 ? 52.820 -1.154 -24.107 1.00 32.59 95 THR A C 1
ATOM 758 O O . THR A 1 95 ? 53.332 -0.958 -23.015 1.00 32.59 95 THR A O 1
ATOM 761 N N . GLU A 1 96 ? 52.656 -2.385 -24.607 1.00 33.38 96 GLU A N 1
ATOM 762 C CA . GLU A 1 96 ? 53.759 -3.231 -25.109 1.00 33.38 96 GLU A CA 1
ATOM 763 C C . GLU A 1 96 ? 53.198 -4.528 -25.728 1.00 33.38 96 GLU A C 1
ATOM 765 O O . GLU A 1 96 ? 52.319 -5.184 -25.178 1.00 33.38 96 GLU A O 1
ATOM 770 N N . SER A 1 97 ? 53.689 -4.844 -26.922 1.00 35.62 97 SER A N 1
ATOM 771 C CA . SER A 1 97 ? 53.564 -6.117 -27.630 1.00 35.62 97 SER A CA 1
ATOM 772 C C . SER A 1 97 ? 54.878 -6.860 -27.405 1.00 35.62 97 SER A C 1
ATOM 774 O O . SER A 1 97 ? 55.882 -6.240 -27.736 1.00 35.62 97 SER A O 1
ATOM 776 N N . GLU A 1 98 ? 54.871 -8.108 -26.907 1.00 31.77 98 GLU A N 1
ATOM 777 C CA . GLU A 1 98 ? 55.704 -9.260 -27.351 1.00 31.77 98 GLU A CA 1
ATOM 778 C C . GLU A 1 98 ? 55.563 -10.492 -26.407 1.00 31.77 98 GLU A C 1
ATOM 780 O O . GLU A 1 98 ? 55.689 -10.358 -25.196 1.00 31.77 98 GLU A O 1
ATOM 785 N N . GLU A 1 99 ? 55.309 -11.660 -27.023 1.00 32.16 99 GLU A N 1
ATOM 786 C CA . GLU A 1 99 ? 55.642 -13.072 -26.683 1.00 32.16 99 GLU A CA 1
ATOM 787 C C . GLU A 1 99 ? 55.378 -13.762 -25.316 1.00 32.16 99 GLU A C 1
ATOM 789 O O . GLU A 1 99 ? 55.716 -13.272 -24.244 1.00 32.16 99 GLU A O 1
ATOM 794 N N . GLY A 1 100 ? 54.934 -15.033 -25.425 1.00 27.55 100 GLY A N 1
ATOM 795 C CA . GLY A 1 100 ? 55.092 -16.122 -24.435 1.00 27.55 100 GLY A CA 1
ATOM 796 C C . GLY A 1 100 ? 53.809 -16.941 -24.201 1.00 27.55 100 GLY A C 1
ATOM 797 O O . GLY A 1 100 ? 52.959 -16.514 -23.433 1.00 27.55 100 GLY A O 1
ATOM 798 N N . GLU A 1 101 ? 53.512 -17.957 -25.023 1.00 28.72 101 GLU A N 1
ATOM 799 C CA . GLU A 1 101 ? 53.739 -19.410 -24.790 1.00 28.72 101 GLU A CA 1
ATOM 800 C C . GLU A 1 101 ? 52.707 -20.129 -23.873 1.00 28.72 101 GLU A C 1
ATOM 802 O O . GLU A 1 101 ? 52.603 -19.852 -22.686 1.00 28.72 101 GLU A O 1
ATOM 807 N N . GLU A 1 102 ? 51.967 -21.053 -24.513 1.00 29.11 102 GLU A N 1
ATOM 808 C CA . GLU A 1 102 ? 51.552 -22.430 -24.138 1.00 29.11 102 GLU A CA 1
ATOM 809 C C . GLU A 1 102 ? 51.003 -22.762 -22.732 1.00 29.11 102 GLU A C 1
ATOM 811 O O . GLU A 1 102 ? 51.693 -22.573 -21.744 1.00 29.11 102 GLU A O 1
ATOM 816 N N . GLU A 1 103 ? 49.840 -23.437 -22.666 1.00 28.02 103 GLU A N 1
ATOM 817 C CA . GLU A 1 103 ? 49.728 -24.810 -22.119 1.00 28.02 103 GLU A CA 1
ATOM 818 C C . GLU A 1 103 ? 48.334 -25.420 -22.406 1.00 28.02 103 GLU A C 1
ATOM 820 O O . GLU A 1 103 ? 47.294 -24.808 -22.163 1.00 28.02 103 GLU A O 1
ATOM 825 N N . SER A 1 104 ? 48.332 -26.639 -22.959 1.00 33.62 104 SER A N 1
ATOM 826 C CA . SER A 1 104 ? 47.192 -27.565 -22.995 1.00 33.62 104 SER A CA 1
ATOM 827 C C . SER A 1 104 ? 47.029 -28.236 -21.638 1.00 33.62 104 SER A C 1
ATOM 829 O O . SER A 1 104 ? 48.012 -28.759 -21.126 1.00 33.62 104 SER A O 1
ATOM 831 N N . GLU A 1 105 ? 45.803 -28.421 -21.157 1.00 29.31 105 GLU A N 1
ATOM 832 C CA . GLU A 1 105 ? 45.520 -29.625 -20.377 1.00 29.31 105 GLU A CA 1
ATOM 833 C C . GLU A 1 105 ? 44.082 -30.101 -20.582 1.00 29.31 105 GLU A C 1
ATOM 835 O O . GLU A 1 105 ? 43.118 -29.337 -20.516 1.00 29.31 105 GLU A O 1
ATOM 840 N N . GLU A 1 106 ? 43.982 -31.392 -20.885 1.00 32.84 106 GLU A N 1
ATOM 841 C CA . GLU A 1 106 ? 42.752 -32.157 -20.950 1.00 32.84 106 GLU A CA 1
ATOM 842 C C . GLU A 1 106 ? 42.219 -32.447 -19.545 1.00 32.84 106 GLU A C 1
ATOM 844 O O . GLU A 1 106 ? 42.963 -32.840 -18.649 1.00 32.84 106 GLU A O 1
ATOM 849 N N . GLY A 1 107 ? 40.904 -32.317 -19.379 1.00 30.92 107 GLY A N 1
ATOM 850 C CA . GLY A 1 107 ? 40.180 -32.726 -18.182 1.00 30.92 107 GLY A CA 1
ATOM 851 C C . GLY A 1 107 ? 39.135 -33.778 -18.527 1.00 30.92 107 GLY A C 1
ATOM 852 O O . GLY A 1 107 ? 38.007 -33.453 -18.886 1.00 30.92 107 GLY A O 1
ATOM 853 N N . GLU A 1 108 ? 39.543 -35.038 -18.416 1.00 34.72 108 GLU A N 1
ATOM 854 C CA . GLU A 1 108 ? 38.713 -36.239 -18.369 1.00 34.72 108 GLU A CA 1
ATOM 855 C C . GLU A 1 108 ? 37.590 -36.098 -17.324 1.00 34.72 108 GLU A C 1
ATOM 857 O O . GLU A 1 108 ? 37.844 -35.802 -16.155 1.00 34.72 108 GLU A O 1
ATOM 862 N N . SER A 1 109 ? 36.342 -36.357 -17.719 1.00 29.19 109 SER A N 1
ATOM 863 C CA . SER A 1 109 ? 35.249 -36.575 -16.770 1.00 29.19 109 SER A CA 1
ATOM 864 C C . SER A 1 109 ? 34.461 -37.812 -17.180 1.00 29.19 109 SER A C 1
ATOM 866 O O . SER A 1 109 ? 33.658 -37.797 -18.112 1.00 29.19 109 SER A O 1
ATOM 868 N N . GLY A 1 110 ? 34.759 -38.914 -16.492 1.00 41.25 110 GLY A N 1
ATOM 869 C CA . GLY A 1 110 ? 33.916 -40.095 -16.464 1.00 41.25 110 GLY A CA 1
ATOM 870 C C . GLY A 1 110 ? 32.666 -39.817 -15.636 1.00 41.25 110 GLY A C 1
ATOM 871 O O . GLY A 1 110 ? 32.759 -39.354 -14.500 1.00 41.25 110 GLY A O 1
ATOM 872 N N . SER A 1 111 ? 31.509 -40.137 -16.205 1.00 31.97 111 SER A N 1
ATOM 873 C CA . SER A 1 111 ? 30.253 -40.234 -15.472 1.00 31.97 111 SER A CA 1
ATOM 874 C C . SER A 1 111 ? 29.660 -41.615 -15.727 1.00 31.97 111 SER A C 1
ATOM 876 O O . SER A 1 111 ? 29.167 -41.910 -16.816 1.00 31.97 111 SER A O 1
ATOM 878 N N . GLU A 1 112 ? 29.797 -42.484 -14.726 1.00 39.81 112 GLU A N 1
ATOM 879 C CA . GLU A 1 112 ? 28.884 -43.600 -14.513 1.00 39.81 112 GLU A CA 1
ATOM 880 C C . GLU A 1 112 ? 27.634 -43.036 -13.840 1.00 39.81 112 GLU A C 1
ATOM 882 O O . GLU A 1 112 ? 27.719 -42.533 -12.721 1.00 39.81 112 GLU A O 1
ATOM 887 N N . GLU A 1 113 ? 26.473 -43.181 -14.471 1.00 32.34 113 GLU A N 1
ATOM 888 C CA . GLU A 1 113 ? 25.219 -43.212 -13.727 1.00 32.34 113 GLU A CA 1
ATOM 889 C C . GLU A 1 113 ? 24.261 -44.207 -14.381 1.00 32.34 113 GLU A C 1
ATOM 891 O O . GLU A 1 113 ? 23.910 -44.111 -15.559 1.00 32.34 113 GLU A O 1
ATOM 896 N N . GLU A 1 114 ? 23.898 -45.217 -13.592 1.00 41.97 114 GLU A N 1
ATOM 897 C CA . GLU A 1 114 ? 22.764 -46.083 -13.851 1.00 41.97 114 GLU A CA 1
ATOM 898 C C . GLU A 1 114 ? 21.475 -45.266 -13.879 1.00 41.97 114 GLU A C 1
ATOM 900 O O . GLU A 1 114 ? 21.196 -44.480 -12.979 1.00 41.97 114 GLU A O 1
ATOM 905 N N . SER A 1 115 ? 20.627 -45.539 -14.863 1.00 30.89 115 SER A N 1
ATOM 906 C CA . SER A 1 115 ? 19.204 -45.249 -14.749 1.00 30.89 115 SER A CA 1
ATOM 907 C C . SER A 1 115 ? 18.418 -46.505 -15.082 1.00 30.89 115 SER A C 1
ATOM 909 O O . SER A 1 115 ? 18.291 -46.922 -16.234 1.00 30.89 115 SER A O 1
ATOM 911 N N . GLU A 1 116 ? 17.921 -47.121 -14.014 1.00 42.66 116 GLU A N 1
ATOM 912 C CA . GLU A 1 116 ? 16.758 -47.989 -14.035 1.00 42.66 116 GLU A CA 1
ATOM 913 C C . GLU A 1 116 ? 15.526 -47.094 -14.238 1.00 42.66 116 GLU A C 1
ATOM 915 O O . GLU A 1 116 ? 15.155 -46.332 -13.347 1.00 42.66 116 GLU A O 1
ATOM 920 N N . GLU A 1 117 ? 14.888 -47.177 -15.406 1.00 33.91 117 GLU A N 1
ATOM 921 C CA . GLU A 1 117 ? 13.601 -46.528 -15.661 1.00 33.91 117 GLU A CA 1
ATOM 922 C C . GLU A 1 117 ? 12.560 -47.553 -16.124 1.00 33.91 117 GLU A C 1
ATOM 924 O O . GLU A 1 117 ? 12.711 -48.293 -17.100 1.00 33.91 117 GLU A O 1
ATOM 929 N N . GLU A 1 118 ? 11.489 -47.576 -15.342 1.00 41.66 118 GLU A N 1
ATOM 930 C CA . GLU A 1 118 ? 10.222 -48.265 -15.501 1.00 41.66 118 GLU A CA 1
ATOM 931 C C . GLU A 1 118 ? 9.549 -47.915 -16.842 1.00 41.66 118 GLU A C 1
ATOM 933 O O . GLU A 1 118 ? 9.022 -46.823 -17.040 1.00 41.66 118 GLU A O 1
ATOM 938 N N . SER A 1 119 ? 9.522 -48.873 -17.772 1.00 35.12 119 SER A N 1
ATOM 939 C CA . SER A 1 119 ? 8.827 -48.726 -19.055 1.00 35.12 119 SER A CA 1
ATOM 940 C C . SER A 1 119 ? 7.305 -48.784 -18.857 1.00 35.12 119 SER A C 1
ATOM 942 O O . SER A 1 119 ? 6.705 -49.861 -18.793 1.00 35.12 119 SER A O 1
ATOM 944 N N . SER A 1 120 ? 6.699 -47.599 -18.753 1.00 43.34 120 SER A N 1
ATOM 945 C CA . SER A 1 120 ? 5.256 -47.365 -18.824 1.00 43.34 120 SER A CA 1
ATOM 946 C C . SER A 1 120 ? 4.764 -47.485 -20.273 1.00 43.34 120 SER A C 1
ATOM 948 O O . SER A 1 120 ? 5.383 -46.999 -21.218 1.00 43.34 120 SER A O 1
ATOM 950 N N . GLU A 1 121 ? 3.668 -48.218 -20.435 1.00 49.06 121 GLU A N 1
ATOM 951 C CA . GLU A 1 121 ? 3.160 -48.777 -21.683 1.00 49.06 121 GLU A CA 1
ATOM 952 C C . GLU A 1 121 ? 2.394 -47.737 -22.524 1.00 49.06 121 GLU A C 1
ATOM 954 O O . GLU A 1 121 ? 1.220 -47.471 -22.275 1.00 49.06 121 GLU A O 1
ATOM 959 N N . GLU A 1 122 ? 3.031 -47.226 -23.582 1.00 42.09 122 GLU A N 1
ATOM 960 C CA . GLU A 1 122 ? 2.341 -46.714 -24.770 1.00 42.09 122 GLU A CA 1
ATOM 961 C C . GLU A 1 122 ? 2.743 -47.507 -26.022 1.00 42.09 122 GLU A C 1
ATOM 963 O O . GLU A 1 122 ? 3.853 -48.017 -26.177 1.00 42.09 122 GLU A O 1
ATOM 968 N N . GLU A 1 123 ? 1.750 -47.673 -26.886 1.00 52.56 123 GLU A N 1
ATOM 969 C CA . GLU A 1 123 ? 1.554 -48.705 -27.900 1.00 52.56 123 GLU A CA 1
ATOM 970 C C . GLU A 1 123 ? 2.583 -48.683 -29.049 1.00 52.56 123 GLU A C 1
ATOM 972 O O . GLU A 1 123 ? 2.269 -48.404 -30.205 1.00 52.56 123 GLU A O 1
ATOM 977 N N . ALA A 1 124 ? 3.834 -49.043 -28.764 1.00 53.38 124 ALA A N 1
ATOM 978 C CA . ALA A 1 124 ? 4.767 -49.483 -29.794 1.00 53.38 124 ALA A CA 1
ATOM 979 C C . ALA A 1 124 ? 4.343 -50.883 -30.287 1.00 53.38 124 ALA A C 1
ATOM 981 O O . ALA A 1 124 ? 4.020 -51.751 -29.466 1.00 53.38 124 ALA A O 1
ATOM 982 N N . PRO A 1 125 ? 4.354 -51.173 -31.605 1.00 55.56 125 PRO A N 1
ATOM 983 C CA . PRO A 1 125 ? 3.976 -52.489 -32.104 1.00 55.56 125 PRO A CA 1
ATOM 984 C C . PRO A 1 125 ? 4.906 -53.535 -31.485 1.00 55.56 125 PRO A C 1
ATOM 986 O O . PRO A 1 125 ? 6.097 -53.589 -31.804 1.00 55.56 125 PRO A O 1
ATOM 989 N N . ARG A 1 126 ? 4.365 -54.358 -30.574 1.00 58.06 126 ARG A N 1
ATOM 990 C CA . ARG A 1 126 ? 5.100 -55.428 -29.889 1.00 58.06 126 ARG A CA 1
ATOM 991 C C . ARG A 1 126 ? 5.816 -56.268 -30.942 1.00 58.06 126 ARG A C 1
ATOM 993 O O . ARG A 1 126 ? 5.177 -56.998 -31.699 1.00 58.06 126 ARG A O 1
ATOM 1000 N N . LYS A 1 127 ? 7.147 -56.151 -31.010 1.00 62.66 127 LYS A N 1
ATOM 1001 C CA . LYS A 1 127 ? 7.989 -56.943 -31.913 1.00 62.66 127 LYS A CA 1
ATOM 1002 C C . LYS A 1 127 ? 7.793 -58.410 -31.549 1.00 62.66 127 LYS A C 1
ATOM 1004 O O . LYS A 1 127 ? 8.330 -58.896 -30.557 1.00 62.66 127 LYS A O 1
ATOM 1009 N N . VAL A 1 128 ? 6.974 -59.106 -32.335 1.00 64.00 128 VAL A N 1
ATOM 1010 C CA . VAL A 1 128 ? 6.701 -60.531 -32.156 1.00 64.00 128 VAL A CA 1
ATOM 1011 C C . VAL A 1 128 ? 8.004 -61.270 -32.438 1.00 64.00 128 VAL A C 1
ATOM 1013 O O . VAL A 1 128 ? 8.364 -61.500 -33.590 1.00 64.00 128 VAL A O 1
ATOM 1016 N N . MET A 1 129 ? 8.755 -61.599 -31.387 1.00 67.25 129 MET A N 1
ATOM 1017 C CA . MET A 1 129 ? 9.951 -62.422 -31.520 1.00 67.25 129 MET A CA 1
ATOM 1018 C C . MET A 1 129 ? 9.523 -63.780 -32.070 1.00 67.25 129 MET A C 1
ATOM 1020 O O . MET A 1 129 ? 8.830 -64.555 -31.405 1.00 67.25 129 MET A O 1
ATOM 1024 N N . MET A 1 130 ? 9.898 -64.055 -33.321 1.00 72.81 130 MET A N 1
ATOM 1025 C CA . MET A 1 130 ? 9.642 -65.345 -33.947 1.00 72.81 130 MET A CA 1
ATOM 1026 C C . MET A 1 130 ? 10.286 -66.433 -33.087 1.00 72.8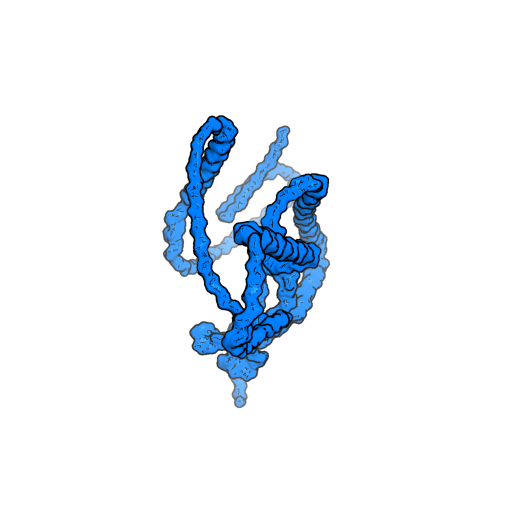1 130 MET A C 1
ATOM 1028 O O . MET A 1 130 ? 11.505 -66.488 -32.934 1.00 72.81 130 MET A O 1
ATOM 1032 N N . ARG A 1 131 ? 9.452 -67.305 -32.512 1.00 75.75 131 ARG A N 1
ATOM 1033 C CA . ARG A 1 131 ? 9.910 -68.453 -31.725 1.00 75.75 131 ARG A CA 1
ATOM 1034 C C . ARG A 1 131 ? 10.922 -69.280 -32.534 1.00 75.75 131 ARG A C 1
ATOM 1036 O O . ARG A 1 131 ? 10.597 -69.685 -33.655 1.00 75.75 131 ARG A O 1
ATOM 1043 N N . PRO A 1 132 ? 12.119 -69.574 -32.001 1.00 79.06 132 PRO A N 1
ATOM 1044 C CA . PRO A 1 132 ? 13.077 -70.405 -32.710 1.00 79.06 132 PRO A CA 1
ATOM 1045 C C . PRO A 1 132 ? 12.502 -71.817 -32.854 1.00 79.06 132 PRO A C 1
ATOM 1047 O O . PRO A 1 132 ? 12.169 -72.482 -31.873 1.00 79.06 132 PRO A O 1
ATOM 1050 N N . THR A 1 133 ? 12.351 -72.273 -34.097 1.00 76.00 133 THR A N 1
ATOM 1051 C CA . THR A 1 133 ? 11.901 -73.634 -34.401 1.00 76.00 133 THR A CA 1
ATOM 1052 C C . THR A 1 133 ? 13.109 -74.538 -34.629 1.00 76.00 133 THR A C 1
ATOM 1054 O O . THR A 1 133 ? 14.104 -74.152 -35.244 1.00 76.00 133 THR A O 1
ATOM 1057 N N . PHE A 1 134 ? 13.055 -75.756 -34.090 1.00 75.38 134 PHE A N 1
ATOM 1058 C CA . PHE A 1 134 ? 14.157 -76.707 -34.198 1.00 75.38 134 PHE A CA 1
ATOM 1059 C C . PHE A 1 134 ? 14.254 -77.262 -35.627 1.00 75.38 134 PHE A C 1
ATOM 1061 O O . PHE A 1 134 ? 13.464 -78.113 -36.037 1.00 75.38 134 PHE A O 1
ATOM 1068 N N . VAL A 1 135 ? 15.248 -76.797 -36.384 1.00 74.00 135 VAL A N 1
ATOM 1069 C CA . VAL A 1 135 ? 15.554 -77.310 -37.726 1.00 74.00 135 VAL A CA 1
ATOM 1070 C C . VAL A 1 135 ? 16.399 -78.583 -37.611 1.00 74.00 135 VAL A C 1
ATOM 1072 O O . VAL A 1 135 ? 17.475 -78.584 -37.003 1.00 74.00 135 VAL A O 1
ATOM 1075 N N . LYS A 1 136 ? 15.916 -79.683 -38.207 1.00 80.50 136 LYS A N 1
ATOM 1076 C CA . LYS A 1 136 ? 16.604 -80.988 -38.227 1.00 80.50 136 LYS A CA 1
ATOM 1077 C C . LYS A 1 136 ? 17.969 -80.876 -38.923 1.00 80.50 136 LYS A C 1
ATOM 1079 O O . LYS A 1 136 ? 18.121 -80.132 -39.886 1.00 80.50 136 LYS A O 1
ATOM 1084 N N . LYS A 1 137 ? 18.955 -81.664 -38.472 1.00 69.62 137 LYS A N 1
ATOM 1085 C CA . LYS A 1 137 ? 20.381 -81.556 -38.859 1.00 69.62 137 LYS A CA 1
ATOM 1086 C C . LYS A 1 137 ? 20.640 -81.527 -40.378 1.00 69.62 137 LYS A C 1
ATOM 1088 O O . LYS A 1 137 ? 21.536 -80.817 -40.814 1.00 69.62 137 LYS A O 1
ATOM 1093 N N . ASN A 1 138 ? 19.812 -82.199 -41.177 1.00 70.00 138 ASN A N 1
ATOM 1094 C CA . ASN A 1 138 ? 19.970 -82.269 -42.637 1.00 70.00 138 ASN A CA 1
ATOM 1095 C C . ASN A 1 138 ? 19.396 -81.048 -43.384 1.00 70.00 138 ASN A C 1
ATOM 1097 O O . ASN A 1 138 ? 19.721 -80.850 -44.545 1.00 70.00 138 ASN A O 1
ATOM 1101 N N . GLN A 1 139 ? 18.567 -80.225 -42.731 1.00 66.31 139 GLN A N 1
ATOM 1102 C CA . GLN A 1 139 ? 18.046 -78.965 -43.285 1.00 66.31 139 GLN A CA 1
ATOM 1103 C C . GLN A 1 139 ? 18.906 -77.748 -42.919 1.00 66.31 139 GLN A C 1
ATOM 1105 O O . GLN A 1 139 ? 18.665 -76.656 -43.417 1.00 66.31 139 GLN A O 1
ATOM 1110 N N . ARG A 1 140 ? 19.937 -77.919 -42.079 1.00 64.88 140 ARG A N 1
ATOM 1111 C CA . ARG A 1 140 ? 20.887 -76.846 -41.734 1.00 64.88 140 ARG A CA 1
ATOM 1112 C C . ARG A 1 140 ? 21.944 -76.610 -42.824 1.00 64.88 140 ARG A C 1
ATOM 1114 O O . ARG A 1 140 ? 22.718 -75.666 -42.743 1.00 64.88 140 ARG A O 1
ATOM 1121 N N . VAL A 1 141 ? 21.987 -77.462 -43.843 1.00 60.72 141 VAL A N 1
ATOM 1122 C CA . VAL A 1 141 ? 22.951 -77.379 -44.942 1.00 60.72 141 VAL A CA 1
ATOM 1123 C C . VAL A 1 141 ? 22.246 -76.725 -46.128 1.00 60.72 141 VAL A C 1
ATOM 1125 O O . VAL A 1 141 ? 21.696 -77.422 -46.974 1.00 60.72 141 VAL A O 1
ATOM 1128 N N . GLY A 1 142 ? 22.164 -75.391 -46.148 1.00 58.44 142 GLY A N 1
ATOM 1129 C CA . GLY A 1 142 ? 21.343 -74.734 -47.172 1.00 58.44 142 GLY A CA 1
ATOM 1130 C C . GLY A 1 142 ? 21.422 -73.221 -47.341 1.00 58.44 142 GLY A C 1
ATOM 1131 O O . GLY A 1 142 ? 20.735 -72.712 -48.213 1.00 58.44 142 GLY A O 1
ATOM 1132 N N . THR A 1 143 ? 22.252 -72.492 -46.597 1.00 52.06 143 THR A N 1
ATOM 1133 C CA . THR A 1 143 ? 22.623 -71.116 -46.970 1.00 52.06 143 THR A CA 1
ATOM 1134 C C . THR A 1 143 ? 24.124 -71.068 -47.183 1.00 52.06 143 THR A C 1
ATOM 1136 O O . THR A 1 143 ? 24.874 -70.502 -46.390 1.00 52.06 143 THR A O 1
ATOM 1139 N N . ARG A 1 144 ? 24.575 -71.719 -48.260 1.00 53.56 144 ARG A N 1
ATOM 1140 C CA . ARG A 1 144 ? 25.795 -71.273 -48.928 1.00 53.56 144 ARG A CA 1
ATOM 1141 C C . ARG A 1 144 ? 25.490 -69.842 -49.364 1.00 53.56 144 ARG A C 1
ATOM 1143 O O . ARG A 1 144 ? 24.680 -69.655 -50.267 1.00 53.56 144 ARG A O 1
ATOM 1150 N N . LYS A 1 145 ? 26.055 -68.852 -48.665 1.00 56.97 145 LYS A N 1
ATOM 1151 C CA . LYS A 1 145 ? 26.259 -67.535 -49.269 1.00 56.97 145 LYS A CA 1
ATOM 1152 C C . LYS A 1 145 ? 26.987 -67.818 -50.578 1.00 56.97 145 LYS A C 1
ATOM 1154 O O . LYS A 1 145 ? 27.972 -68.555 -50.568 1.00 56.97 145 LYS A O 1
ATOM 1159 N N . GLU A 1 146 ? 26.440 -67.340 -51.686 1.00 53.56 146 GLU A N 1
ATOM 1160 C CA . GLU A 1 146 ? 27.222 -67.239 -52.908 1.00 53.56 146 GLU A CA 1
ATOM 1161 C C . GLU A 1 146 ? 28.484 -66.458 -52.531 1.00 53.56 146 GLU A C 1
ATOM 1163 O O . GLU A 1 146 ? 28.396 -65.334 -52.035 1.00 53.56 146 GLU A O 1
ATOM 1168 N N . GLU A 1 147 ? 29.641 -67.113 -52.623 1.00 54.59 147 GLU A N 1
ATOM 1169 C CA . GLU A 1 147 ? 30.924 -66.433 -52.522 1.00 54.59 147 GLU A CA 1
ATOM 1170 C C . GLU A 1 147 ? 31.021 -65.540 -53.753 1.00 54.59 147 GLU A C 1
ATOM 1172 O O . GLU A 1 147 ? 31.338 -65.979 -54.857 1.00 54.59 147 GLU A O 1
ATOM 1177 N N . ASP A 1 148 ? 30.646 -64.282 -53.561 1.00 51.78 148 ASP A N 1
ATOM 1178 C CA . ASP A 1 148 ? 30.970 -63.199 -54.467 1.00 51.78 148 ASP A CA 1
ATOM 1179 C C . ASP A 1 148 ? 32.501 -63.137 -54.563 1.00 51.78 148 ASP A C 1
ATOM 1181 O O . ASP A 1 148 ? 33.176 -62.769 -53.606 1.00 51.78 148 ASP A O 1
ATOM 1185 N N . THR A 1 149 ? 33.070 -63.522 -55.705 1.00 55.09 149 THR A N 1
ATOM 1186 C CA . THR A 1 149 ? 34.523 -63.589 -55.948 1.00 55.09 149 THR A CA 1
ATOM 1187 C C . THR A 1 149 ? 35.147 -62.205 -56.188 1.00 55.09 149 THR A C 1
ATOM 1189 O O . THR A 1 149 ? 35.962 -62.030 -57.095 1.00 55.09 149 THR A O 1
ATOM 1192 N N . ARG A 1 150 ? 34.711 -61.196 -55.433 1.00 62.03 150 ARG A N 1
ATOM 1193 C CA . ARG A 1 150 ? 35.235 -59.823 -55.441 1.00 62.03 150 ARG A CA 1
ATOM 1194 C C . ARG A 1 150 ? 36.138 -59.653 -54.214 1.00 62.03 150 ARG A C 1
ATOM 1196 O O . ARG A 1 150 ? 35.834 -60.273 -53.196 1.00 62.03 150 ARG A O 1
ATOM 1203 N N . PRO A 1 151 ? 37.248 -58.894 -54.292 1.00 65.00 151 PRO A N 1
ATOM 1204 C CA . PRO A 1 151 ? 38.181 -58.768 -53.172 1.00 65.00 151 PRO A CA 1
ATOM 1205 C C . PRO A 1 151 ? 37.422 -58.335 -51.911 1.00 65.00 151 PRO A C 1
ATOM 1207 O O . PRO A 1 151 ? 36.622 -57.399 -51.961 1.00 65.00 151 PRO A O 1
ATOM 1210 N N . GLU A 1 152 ? 37.631 -59.051 -50.801 1.00 62.97 152 GLU A N 1
ATOM 1211 C CA . GLU A 1 152 ? 36.874 -58.848 -49.554 1.00 62.97 152 GLU A CA 1
ATOM 1212 C C . GLU A 1 152 ? 36.939 -57.388 -49.078 1.00 62.97 152 GLU A C 1
ATOM 1214 O O . GLU A 1 152 ? 35.958 -56.862 -48.562 1.00 62.97 152 GLU A O 1
ATOM 1219 N N . GLU A 1 153 ? 38.050 -56.704 -49.352 1.00 67.12 153 GLU A N 1
ATOM 1220 C CA . GLU A 1 153 ? 38.281 -55.295 -49.025 1.00 67.12 153 GLU A CA 1
ATOM 1221 C C . GLU A 1 153 ? 37.318 -54.334 -49.748 1.00 67.12 153 GLU A C 1
ATOM 1223 O O . GLU A 1 153 ? 36.780 -53.425 -49.120 1.00 67.12 153 GLU A O 1
ATOM 1228 N N . GLU A 1 154 ? 37.020 -54.549 -51.035 1.00 71.62 154 GLU A N 1
ATOM 1229 C CA . GLU A 1 154 ? 36.084 -53.690 -51.785 1.00 71.62 154 GLU A CA 1
ATOM 1230 C C . GLU A 1 154 ? 34.629 -53.937 -51.371 1.00 71.62 154 GLU A C 1
ATOM 1232 O O . GLU A 1 154 ? 33.815 -53.015 -51.347 1.00 71.62 154 GLU A O 1
ATOM 1237 N N . ARG A 1 155 ? 34.289 -55.179 -51.007 1.00 70.19 155 ARG A N 1
ATOM 1238 C CA . ARG 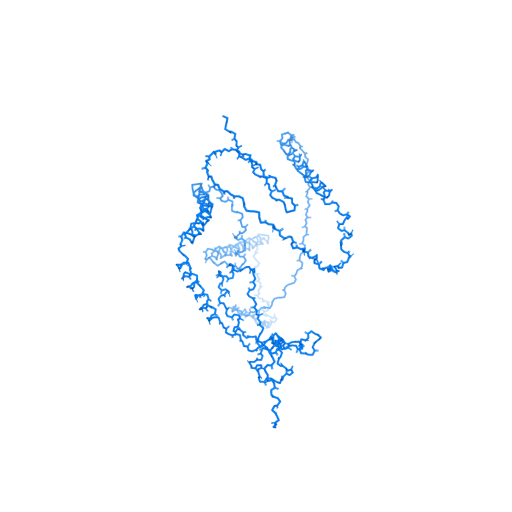A 1 155 ? 32.951 -55.533 -50.507 1.00 70.19 155 ARG A CA 1
ATOM 1239 C C . ARG A 1 155 ? 32.707 -54.931 -49.126 1.00 70.19 155 ARG A C 1
ATOM 1241 O O . ARG A 1 155 ? 31.629 -54.398 -48.886 1.00 70.19 155 ARG A O 1
ATOM 1248 N N . LEU A 1 156 ? 33.706 -54.988 -48.245 1.00 74.25 156 LEU A N 1
ATOM 1249 C CA . LEU A 1 156 ? 33.645 -54.368 -46.924 1.00 74.25 156 LEU A CA 1
ATOM 1250 C C . LEU A 1 156 ? 33.553 -52.844 -47.039 1.00 74.25 156 LEU A C 1
ATOM 1252 O O . LEU A 1 156 ? 32.699 -52.256 -46.385 1.00 74.25 156 LEU A O 1
ATOM 1256 N N . ALA A 1 157 ? 34.332 -52.220 -47.927 1.00 79.69 157 ALA A N 1
ATOM 1257 C CA . ALA A 1 157 ? 34.255 -50.781 -48.175 1.00 79.69 157 ALA A CA 1
ATOM 1258 C C . ALA A 1 157 ? 32.879 -50.350 -48.722 1.00 79.69 157 ALA A C 1
ATOM 1260 O O . ALA A 1 157 ? 32.292 -49.390 -48.229 1.00 79.69 157 ALA A O 1
ATOM 1261 N N . GLU A 1 158 ? 32.314 -51.083 -49.687 1.00 80.31 158 GLU A N 1
ATOM 1262 C CA . GLU A 1 158 ? 30.984 -50.796 -50.246 1.00 80.31 158 GLU A CA 1
ATOM 1263 C C . GLU A 1 158 ? 29.861 -51.013 -49.209 1.00 80.31 158 GLU A C 1
ATOM 1265 O O . GLU A 1 158 ? 28.899 -50.242 -49.139 1.00 80.31 158 GLU A O 1
ATOM 1270 N N . GLU A 1 159 ? 29.984 -52.035 -48.355 1.00 79.69 159 GLU A N 1
ATOM 1271 C CA . GLU A 1 159 ? 29.063 -52.261 -47.238 1.00 79.69 159 GLU A CA 1
ATOM 1272 C C . GLU A 1 159 ? 29.188 -51.187 -46.149 1.00 79.69 159 GLU A C 1
ATOM 1274 O O . GLU A 1 159 ? 28.173 -50.773 -45.586 1.00 79.69 159 GLU A O 1
ATOM 1279 N N . GLU A 1 160 ? 30.398 -50.715 -45.855 1.00 81.81 160 GLU A N 1
ATOM 1280 C CA . GLU A 1 160 ? 30.647 -49.617 -44.920 1.00 81.81 160 GLU A CA 1
ATOM 1281 C C . GLU A 1 160 ? 30.110 -48.290 -45.447 1.00 81.81 160 GLU A C 1
ATOM 1283 O O . GLU A 1 160 ? 29.443 -47.572 -44.705 1.00 81.81 160 GLU A O 1
ATOM 1288 N N . GLU A 1 161 ? 30.311 -47.978 -46.726 1.00 86.00 161 GLU A N 1
ATOM 1289 C CA . GLU A 1 161 ? 29.716 -46.797 -47.349 1.00 86.00 161 GLU A CA 1
ATOM 1290 C C . GLU A 1 161 ? 28.191 -46.847 -47.326 1.00 86.00 161 GLU A C 1
ATOM 1292 O O . GLU A 1 161 ? 27.538 -45.838 -47.064 1.00 86.00 161 GLU A O 1
ATOM 1297 N N . ARG A 1 162 ? 27.602 -48.019 -47.580 1.00 85.38 162 ARG A N 1
ATOM 1298 C CA . ARG A 1 162 ? 26.151 -48.192 -47.503 1.00 85.38 162 ARG A CA 1
ATOM 1299 C C . ARG A 1 162 ? 25.641 -48.018 -46.072 1.00 85.38 162 ARG A C 1
ATOM 1301 O O . ARG A 1 162 ? 24.577 -47.434 -45.883 1.00 85.38 162 ARG A O 1
ATOM 1308 N N . LYS A 1 163 ? 26.376 -48.514 -45.072 1.00 84.88 163 LYS A N 1
ATOM 1309 C CA . LYS A 1 163 ? 26.039 -48.322 -43.654 1.00 84.88 163 LYS A CA 1
ATOM 1310 C C . LYS A 1 163 ? 26.155 -46.858 -43.237 1.00 84.88 163 LYS A C 1
ATOM 1312 O O . LYS A 1 163 ? 25.265 -46.387 -42.544 1.00 84.88 163 LYS A O 1
ATOM 1317 N N . LYS A 1 164 ? 27.194 -46.149 -43.690 1.00 89.19 164 LYS A N 1
ATOM 1318 C CA . LYS A 1 164 ? 27.372 -44.708 -43.448 1.00 89.19 164 LYS A CA 1
ATOM 1319 C C . LYS A 1 164 ? 26.232 -43.904 -44.061 1.00 89.19 164 LYS A C 1
ATOM 1321 O O . LYS A 1 164 ? 25.538 -43.223 -43.330 1.00 89.19 164 LYS A O 1
ATOM 1326 N N . LYS A 1 165 ? 25.922 -44.120 -45.344 1.00 91.38 165 LYS A N 1
ATOM 1327 C CA . LYS A 1 165 ? 24.787 -43.466 -46.024 1.00 91.38 165 LYS A CA 1
ATOM 1328 C C . LYS A 1 165 ? 23.451 -43.722 -45.320 1.00 91.38 165 LYS A C 1
ATOM 1330 O O . LYS A 1 165 ? 22.651 -42.808 -45.195 1.00 91.38 165 LYS A O 1
ATOM 1335 N N . ALA A 1 166 ? 23.220 -44.944 -44.837 1.00 89.81 166 ALA A N 1
ATOM 1336 C CA . ALA A 1 166 ? 22.014 -45.265 -44.074 1.00 89.81 166 ALA A CA 1
ATOM 1337 C C . ALA A 1 166 ? 21.996 -44.605 -42.682 1.00 89.81 166 ALA A C 1
ATOM 1339 O O . ALA A 1 166 ? 20.929 -44.241 -42.203 1.00 89.81 166 ALA A O 1
ATOM 1340 N N . ALA A 1 167 ? 23.151 -44.458 -42.026 1.00 90.81 167 ALA A N 1
ATOM 1341 C CA . ALA A 1 167 ? 23.259 -43.741 -40.758 1.00 90.81 167 ALA A CA 1
ATOM 1342 C C . ALA A 1 167 ? 23.028 -42.236 -40.952 1.00 90.81 167 ALA A C 1
ATOM 1344 O O . ALA A 1 167 ? 22.239 -41.650 -40.215 1.00 90.81 167 ALA A O 1
ATOM 1345 N N . ASP A 1 168 ? 23.636 -41.649 -41.982 1.00 92.25 168 ASP A N 1
ATOM 1346 C CA . ASP A 1 168 ? 23.465 -40.244 -42.350 1.00 92.25 168 ASP A CA 1
ATOM 1347 C C . ASP A 1 168 ? 21.998 -39.951 -42.701 1.00 92.25 168 ASP A C 1
ATOM 1349 O O . ASP A 1 168 ? 21.439 -38.974 -42.220 1.00 92.25 168 ASP A O 1
ATOM 1353 N N . GLU A 1 169 ? 21.326 -40.838 -43.444 1.00 94.06 169 GLU A N 1
ATOM 1354 C CA . GLU A 1 169 ? 19.896 -40.712 -43.766 1.00 94.06 169 GLU A CA 1
ATOM 1355 C C . GLU A 1 169 ? 19.011 -40.739 -42.506 1.00 94.06 169 GLU A C 1
ATOM 1357 O O . GLU A 1 169 ? 18.088 -39.935 -42.380 1.00 94.06 169 GLU A O 1
ATOM 1362 N N . ILE A 1 170 ? 19.316 -41.604 -41.532 1.00 91.62 170 ILE A N 1
ATOM 1363 C CA . ILE A 1 170 ? 18.591 -41.652 -40.251 1.00 91.62 170 ILE A CA 1
ATOM 1364 C C . ILE A 1 170 ? 18.801 -40.359 -39.450 1.00 91.62 170 ILE A C 1
ATOM 1366 O O . ILE A 1 170 ? 17.842 -39.832 -38.881 1.00 91.62 170 ILE A O 1
ATOM 1370 N N . VAL A 1 171 ? 20.029 -39.837 -39.419 1.00 93.88 171 VAL A N 1
ATOM 1371 C CA . VAL A 1 171 ? 20.362 -38.582 -38.728 1.00 93.88 171 VAL A CA 1
ATOM 1372 C C . VAL A 1 171 ? 19.690 -37.394 -39.417 1.00 93.88 171 VAL A C 1
ATOM 1374 O O . VAL A 1 171 ? 19.074 -36.567 -38.749 1.00 93.88 171 VAL A O 1
ATOM 1377 N N . GLU A 1 172 ? 19.716 -37.328 -40.749 1.00 94.06 172 GLU A N 1
ATOM 1378 C CA . GLU A 1 172 ? 19.007 -36.301 -41.517 1.00 94.06 172 GLU A CA 1
ATOM 1379 C C . GLU A 1 172 ? 17.497 -36.331 -41.253 1.00 94.06 172 GLU A C 1
ATOM 1381 O O . GLU A 1 172 ? 16.870 -35.280 -41.111 1.00 94.06 172 GLU A O 1
ATOM 1386 N N . GLU A 1 173 ? 16.890 -37.518 -41.171 1.00 91.31 173 GLU A N 1
ATOM 1387 C CA . GLU A 1 173 ? 15.477 -37.653 -40.824 1.00 91.31 173 GLU A CA 1
ATOM 1388 C C . GLU A 1 173 ? 15.166 -37.189 -39.398 1.00 91.31 173 GLU A C 1
ATOM 1390 O O . GLU A 1 173 ? 14.098 -36.614 -39.177 1.00 91.31 173 GLU A O 1
ATOM 1395 N N . GLN A 1 174 ? 16.057 -37.441 -38.436 1.00 88.94 174 GLN A N 1
ATOM 1396 C CA . GLN A 1 174 ? 15.912 -36.953 -37.061 1.00 88.94 174 GLN A CA 1
ATOM 1397 C C . GLN A 1 174 ? 16.016 -35.428 -37.013 1.00 88.94 174 GLN A C 1
ATOM 1399 O O . GLN A 1 174 ? 15.082 -34.782 -36.550 1.00 88.94 174 GLN A O 1
ATOM 1404 N N . ILE A 1 175 ? 17.046 -34.846 -37.634 1.00 90.56 175 ILE A N 1
ATOM 1405 C CA . ILE A 1 175 ? 17.222 -33.389 -37.720 1.00 90.56 175 ILE A CA 1
ATOM 1406 C C . ILE A 1 175 ? 16.009 -32.730 -38.390 1.00 90.56 175 ILE A C 1
ATOM 1408 O O . ILE A 1 175 ? 15.507 -31.715 -37.912 1.00 90.56 175 ILE A O 1
ATOM 1412 N N . ARG A 1 176 ? 15.480 -33.310 -39.477 1.00 92.00 176 ARG A N 1
ATOM 1413 C CA . ARG A 1 176 ? 14.269 -32.791 -40.138 1.00 92.00 176 ARG A CA 1
ATOM 1414 C C . ARG A 1 176 ? 13.032 -32.872 -39.243 1.00 92.00 176 ARG A C 1
ATOM 1416 O O . ARG A 1 176 ? 12.204 -31.966 -39.296 1.00 92.00 176 ARG A O 1
ATOM 1423 N N . LYS A 1 177 ? 12.880 -33.935 -38.446 1.00 86.75 177 LYS A N 1
ATOM 1424 C CA . LYS A 1 177 ? 11.771 -34.069 -37.486 1.00 86.75 177 LYS A CA 1
ATOM 1425 C C . LYS A 1 177 ? 11.896 -33.060 -36.349 1.00 86.75 177 LYS A C 1
ATOM 1427 O O . LYS A 1 177 ? 10.884 -32.463 -35.996 1.00 86.75 177 LYS A O 1
ATOM 1432 N N . ASP A 1 178 ? 13.102 -32.827 -35.845 1.00 82.25 178 ASP A N 1
ATOM 1433 C CA . ASP A 1 178 ? 13.358 -31.878 -34.760 1.00 82.25 178 ASP A CA 1
ATOM 1434 C C . ASP A 1 178 ? 13.140 -30.435 -35.224 1.00 82.25 178 ASP A C 1
ATOM 1436 O O . ASP A 1 178 ? 12.449 -29.668 -34.557 1.00 82.25 178 ASP A O 1
ATOM 1440 N N . LEU A 1 179 ? 13.620 -30.079 -36.422 1.00 85.44 179 LEU A N 1
ATOM 1441 C CA . LEU A 1 179 ? 13.337 -28.780 -37.040 1.00 85.44 179 LEU A CA 1
ATOM 1442 C C . LEU A 1 179 ? 11.837 -28.579 -37.282 1.00 85.44 179 LEU A C 1
ATOM 1444 O O . LEU A 1 179 ? 11.300 -27.530 -36.943 1.00 85.44 179 LEU A O 1
ATOM 1448 N N . ALA A 1 180 ? 11.135 -29.593 -37.797 1.00 85.38 180 ALA A N 1
ATOM 1449 C CA . ALA A 1 180 ? 9.688 -29.520 -37.991 1.00 85.38 180 ALA A CA 1
ATOM 1450 C C . ALA A 1 180 ? 8.912 -29.447 -36.662 1.00 85.38 180 ALA A C 1
ATOM 1452 O O . ALA A 1 180 ? 7.855 -28.820 -36.604 1.00 85.38 180 ALA A O 1
ATOM 1453 N N . ALA A 1 181 ? 9.407 -30.073 -35.589 1.00 80.06 181 ALA A N 1
ATOM 1454 C CA . ALA A 1 181 ? 8.817 -29.980 -34.255 1.00 80.06 181 ALA A CA 1
ATOM 1455 C C . ALA A 1 181 ? 9.004 -28.579 -33.648 1.00 80.06 181 ALA A C 1
ATOM 1457 O O . ALA A 1 181 ? 8.040 -28.031 -33.103 1.00 80.06 181 ALA A O 1
ATOM 1458 N N . LYS A 1 182 ? 10.191 -27.983 -33.828 1.00 77.56 182 LYS A N 1
ATOM 1459 C CA . LYS A 1 182 ? 10.496 -26.594 -33.454 1.00 77.56 182 LYS A CA 1
ATOM 1460 C C . LYS A 1 182 ? 9.643 -25.593 -34.240 1.00 77.56 182 LYS A C 1
ATOM 1462 O O . LYS A 1 182 ? 8.980 -24.755 -33.637 1.00 77.56 182 LYS A O 1
ATOM 1467 N N . GLU A 1 183 ? 9.554 -25.729 -35.566 1.00 77.75 183 GLU A N 1
ATOM 1468 C CA . GLU A 1 183 ? 8.692 -24.882 -36.413 1.00 77.75 183 GLU A CA 1
ATOM 1469 C C . GLU A 1 183 ? 7.197 -25.033 -36.082 1.00 77.75 183 GLU A C 1
ATOM 1471 O O . GLU A 1 183 ? 6.436 -24.070 -36.167 1.00 77.75 183 GLU A O 1
ATOM 1476 N N . ALA A 1 184 ? 6.760 -26.227 -35.669 1.00 78.44 184 ALA A N 1
ATOM 1477 C CA . ALA A 1 184 ? 5.391 -26.477 -35.219 1.00 78.44 184 ALA A CA 1
ATOM 1478 C C . ALA A 1 184 ? 5.096 -25.943 -33.803 1.00 78.44 184 ALA A C 1
ATOM 1480 O O . ALA A 1 184 ? 3.980 -26.132 -33.310 1.00 78.44 184 ALA A O 1
ATOM 1481 N N . GLY A 1 185 ? 6.065 -25.300 -33.140 1.00 64.31 185 GLY A N 1
ATOM 1482 C CA . GLY A 1 185 ? 5.897 -24.693 -31.821 1.00 64.31 185 GLY A CA 1
ATOM 1483 C C . GLY A 1 185 ? 5.679 -25.703 -30.696 1.00 64.31 185 GLY A C 1
ATOM 1484 O O . GLY A 1 185 ? 5.144 -25.342 -29.647 1.00 64.31 185 GLY A O 1
ATOM 1485 N N . LYS A 1 186 ? 6.060 -26.974 -30.895 1.00 67.12 186 LYS A N 1
ATOM 1486 C CA . LYS A 1 186 ? 6.121 -27.960 -29.810 1.00 67.12 186 LYS A CA 1
ATOM 1487 C C . LYS A 1 186 ? 7.393 -27.705 -29.013 1.00 67.12 186 LYS A C 1
ATOM 1489 O O . LYS A 1 186 ? 8.381 -28.413 -29.168 1.00 67.12 186 LYS A O 1
ATOM 1494 N N . LYS A 1 187 ? 7.346 -26.658 -28.200 1.00 60.62 187 LYS A N 1
ATOM 1495 C CA . LYS A 1 187 ? 8.355 -26.390 -27.189 1.00 60.62 187 LYS A CA 1
ATOM 1496 C C . LYS A 1 187 ? 8.295 -27.503 -26.151 1.00 60.62 187 LYS A C 1
ATOM 1498 O O . LYS A 1 187 ? 7.225 -27.775 -25.597 1.00 60.62 187 LYS A O 1
ATOM 1503 N N . ASN A 1 188 ? 9.409 -28.189 -25.941 1.00 63.53 188 ASN A N 1
ATOM 1504 C CA . ASN A 1 188 ? 9.543 -29.047 -24.774 1.00 63.53 188 ASN A CA 1
ATOM 1505 C C . ASN A 1 188 ? 9.703 -28.148 -23.542 1.00 63.53 188 ASN A C 1
ATOM 1507 O O . ASN A 1 188 ? 10.127 -2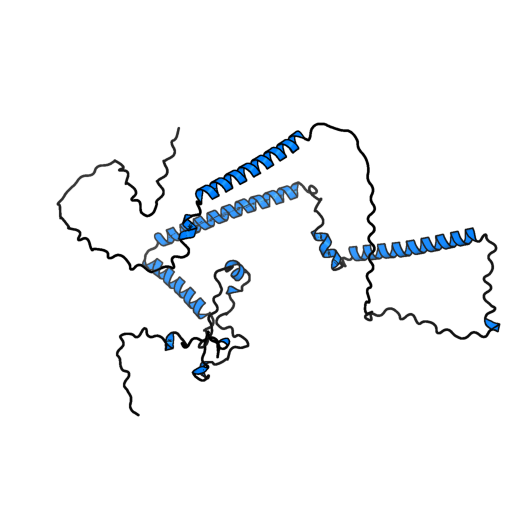7.008 -23.667 1.00 63.53 188 ASN A O 1
ATOM 1511 N N . TRP A 1 189 ? 9.361 -28.657 -22.360 1.00 59.88 189 TRP A N 1
ATOM 1512 C CA . TRP A 1 189 ? 9.496 -27.920 -21.096 1.00 59.88 189 TRP A CA 1
ATOM 1513 C C . TRP A 1 189 ? 10.925 -27.384 -20.853 1.00 59.88 189 TRP A C 1
ATOM 1515 O O . TRP A 1 189 ? 11.077 -26.350 -20.221 1.00 59.88 189 TRP A O 1
ATOM 1525 N N . ASP A 1 190 ? 11.936 -28.050 -21.417 1.00 60.09 190 ASP A N 1
ATOM 1526 C CA . ASP A 1 190 ? 13.354 -27.645 -21.403 1.00 60.09 190 ASP A CA 1
ATOM 1527 C C . ASP A 1 190 ? 13.674 -26.440 -22.316 1.00 60.09 190 ASP A C 1
ATOM 1529 O O . ASP A 1 190 ? 14.671 -25.767 -22.125 1.00 60.09 190 ASP A O 1
ATOM 1533 N N . ASP A 1 191 ? 12.837 -26.154 -23.318 1.00 61.28 191 ASP A N 1
ATOM 1534 C CA . ASP A 1 191 ? 13.083 -25.134 -24.359 1.00 61.28 191 ASP A CA 1
ATOM 1535 C C . ASP A 1 191 ? 12.554 -23.739 -23.957 1.00 61.28 191 ASP A C 1
ATOM 1537 O O . ASP A 1 191 ? 12.772 -22.759 -24.666 1.00 61.28 191 ASP A O 1
ATOM 1541 N N . ASP A 1 192 ? 11.815 -23.641 -22.843 1.00 59.09 192 ASP A N 1
ATOM 1542 C CA . ASP A 1 192 ? 11.326 -22.364 -22.301 1.00 59.09 192 ASP A CA 1
ATOM 1543 C C . ASP A 1 192 ? 12.315 -21.724 -21.303 1.00 59.09 192 ASP A C 1
ATOM 1545 O O . ASP A 1 192 ? 12.225 -20.518 -21.092 1.00 59.09 192 ASP A O 1
ATOM 1549 N N . GLU A 1 193 ? 13.265 -22.474 -20.722 1.00 58.59 193 GLU A N 1
ATOM 1550 C CA . GLU A 1 193 ? 14.283 -21.903 -19.817 1.00 58.59 193 GLU A CA 1
ATOM 1551 C C . GLU A 1 193 ? 15.438 -21.236 -20.585 1.00 58.59 193 GLU A C 1
ATOM 1553 O O . GLU A 1 193 ? 15.870 -20.152 -20.203 1.00 58.59 193 GLU A O 1
ATOM 1558 N N . ASP A 1 194 ? 15.879 -21.799 -21.714 1.00 57.09 194 ASP A N 1
ATOM 1559 C CA . ASP A 1 194 ? 17.025 -21.254 -22.459 1.00 57.09 194 ASP A CA 1
ATOM 1560 C C . ASP A 1 194 ? 16.702 -19.963 -23.240 1.00 57.09 194 ASP A C 1
ATOM 1562 O O . ASP A 1 194 ? 17.580 -19.131 -23.454 1.00 57.09 194 ASP A O 1
ATOM 1566 N N . ALA A 1 195 ? 15.446 -19.746 -23.645 1.00 59.06 195 ALA A N 1
ATOM 1567 C CA . ALA A 1 195 ? 15.074 -18.617 -24.507 1.00 59.06 195 ALA A CA 1
ATOM 1568 C C . ALA A 1 195 ? 14.981 -17.256 -23.781 1.00 59.06 195 ALA A C 1
ATOM 1570 O O . ALA A 1 195 ? 15.001 -16.215 -24.438 1.00 59.06 195 ALA A O 1
ATOM 1571 N N . GLU A 1 196 ? 14.835 -17.237 -22.449 1.00 59.88 196 GLU A N 1
ATOM 1572 C CA . GLU A 1 196 ? 14.794 -15.992 -21.655 1.00 59.88 196 GLU A CA 1
ATOM 1573 C C . GLU A 1 196 ? 16.194 -15.515 -21.221 1.00 59.88 196 GLU A C 1
ATOM 1575 O O . GLU A 1 196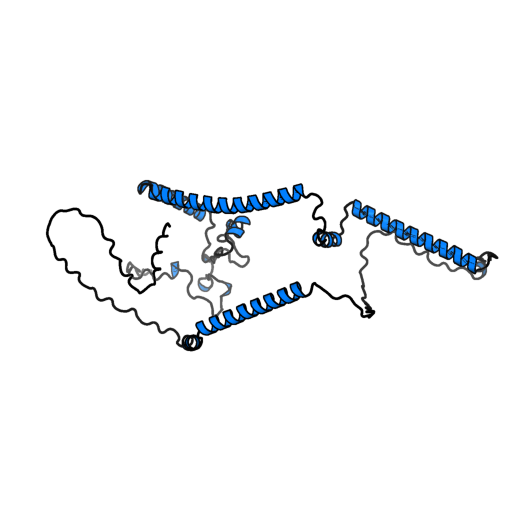 ? 16.363 -14.331 -20.919 1.00 59.88 196 GLU A O 1
ATOM 1580 N N . ASP A 1 197 ? 17.188 -16.412 -21.241 1.00 62.06 197 ASP A N 1
ATOM 1581 C CA . ASP A 1 197 ? 18.575 -16.160 -20.826 1.00 62.06 197 ASP A CA 1
ATOM 1582 C C . ASP A 1 197 ? 19.545 -15.944 -22.009 1.00 62.06 197 ASP A C 1
ATOM 1584 O O . ASP A 1 197 ? 20.730 -15.653 -21.804 1.00 62.06 197 ASP A O 1
ATOM 1588 N N . GLU A 1 198 ? 19.064 -16.030 -23.255 1.00 71.94 198 GLU A N 1
ATOM 1589 C CA . GLU A 1 198 ? 19.820 -15.589 -24.427 1.00 71.94 198 GLU A CA 1
ATOM 1590 C C . GLU A 1 198 ? 20.101 -14.083 -24.311 1.00 71.94 198 GLU A C 1
ATOM 1592 O O . GLU A 1 198 ? 19.193 -13.250 -24.277 1.00 71.94 198 GLU A O 1
ATOM 1597 N N . ILE A 1 199 ? 21.386 -13.726 -24.222 1.00 71.38 199 ILE A N 1
ATOM 1598 C CA . ILE A 1 199 ? 21.827 -12.331 -24.215 1.00 71.38 199 ILE A CA 1
ATOM 1599 C C . ILE A 1 199 ? 21.305 -11.686 -25.498 1.00 71.38 199 ILE A C 1
ATOM 1601 O O . ILE A 1 199 ? 21.665 -12.093 -26.603 1.00 71.38 199 ILE A O 1
ATOM 1605 N N . ASP A 1 200 ? 20.430 -10.696 -25.334 1.00 68.06 200 ASP A N 1
ATOM 1606 C CA . ASP A 1 200 ? 19.842 -9.944 -26.434 1.00 68.06 200 ASP A CA 1
ATOM 1607 C C . ASP A 1 200 ? 20.909 -9.067 -27.112 1.00 68.06 200 ASP A C 1
ATOM 1609 O O . ASP A 1 200 ? 21.027 -7.871 -26.856 1.00 68.06 200 ASP A O 1
ATOM 1613 N N . ASP A 1 201 ? 21.711 -9.681 -27.982 1.00 70.06 201 ASP A N 1
ATOM 1614 C CA . ASP A 1 201 ? 22.748 -9.034 -28.792 1.00 70.06 201 ASP A CA 1
ATOM 1615 C C . ASP A 1 201 ? 22.154 -8.275 -30.004 1.00 70.06 201 ASP A C 1
ATOM 1617 O O . ASP A 1 201 ? 22.872 -7.921 -30.946 1.00 70.06 201 ASP A O 1
ATOM 1621 N N . THR A 1 202 ? 20.837 -8.018 -30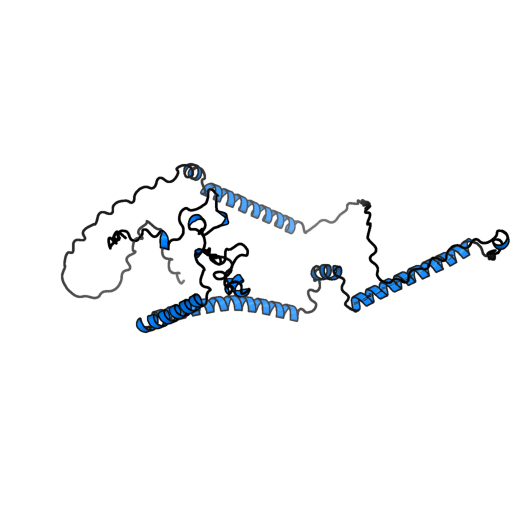.019 1.00 73.31 202 THR A N 1
ATOM 1622 C CA . THR A 1 202 ? 20.131 -7.332 -31.114 1.00 73.31 202 THR A CA 1
ATOM 1623 C C . THR A 1 202 ? 20.042 -5.808 -30.964 1.00 73.31 202 THR A C 1
ATOM 1625 O O . THR A 1 202 ? 19.228 -5.150 -31.619 1.00 73.31 202 THR A O 1
ATOM 1628 N N . ASP A 1 203 ? 20.932 -5.216 -30.166 1.00 70.94 203 ASP A N 1
ATOM 1629 C CA . ASP A 1 203 ? 21.094 -3.765 -30.071 1.00 70.94 203 ASP A CA 1
ATOM 1630 C C . ASP A 1 203 ? 21.379 -3.144 -31.458 1.00 70.94 203 ASP A C 1
ATOM 1632 O O . ASP A 1 203 ? 22.346 -3.488 -32.145 1.00 70.94 203 ASP A O 1
ATOM 1636 N N . GLY A 1 204 ? 20.551 -2.179 -31.880 1.00 74.12 204 GLY A N 1
ATOM 1637 C CA . GLY A 1 204 ? 20.773 -1.394 -33.096 1.00 74.12 204 GLY A CA 1
ATOM 1638 C C . GLY A 1 204 ? 20.066 -1.892 -34.360 1.00 74.12 204 GLY A C 1
ATOM 1639 O O . GLY A 1 204 ? 20.327 -1.342 -35.436 1.00 74.12 204 GLY A O 1
ATOM 1640 N N . LEU A 1 205 ? 19.156 -2.870 -34.263 1.00 80.06 205 LEU A N 1
ATOM 1641 C CA . LEU A 1 205 ? 18.284 -3.243 -35.388 1.00 80.06 205 LEU A CA 1
ATOM 1642 C C . LEU A 1 205 ? 17.337 -2.104 -35.788 1.00 80.06 205 LEU A C 1
ATOM 1644 O O . LEU A 1 205 ? 17.181 -1.851 -36.981 1.00 80.06 205 LEU A O 1
ATOM 1648 N N . ASP A 1 206 ? 16.773 -1.384 -34.808 1.00 86.00 206 ASP A N 1
ATOM 1649 C CA . ASP A 1 206 ? 15.860 -0.255 -35.033 1.00 86.00 206 ASP A CA 1
ATOM 1650 C C . ASP A 1 206 ? 16.189 0.945 -34.116 1.00 86.00 206 ASP A C 1
ATOM 1652 O O . ASP A 1 206 ? 15.487 1.216 -33.130 1.00 86.00 206 ASP A O 1
ATOM 1656 N N . PRO A 1 207 ? 17.202 1.765 -34.462 1.00 87.69 207 PRO A N 1
ATOM 1657 C CA . PRO A 1 207 ? 17.645 2.880 -33.618 1.00 87.69 207 PRO A CA 1
ATOM 1658 C C . PRO A 1 207 ? 16.552 3.939 -33.393 1.00 87.69 207 PRO A C 1
ATOM 1660 O O . PRO A 1 207 ? 16.523 4.625 -32.368 1.00 87.69 207 PRO A O 1
ATOM 1663 N N . GLU A 1 208 ? 15.622 4.094 -34.340 1.00 89.94 208 GLU A N 1
ATOM 1664 C CA . GLU A 1 208 ? 14.495 5.019 -34.198 1.00 89.94 208 GLU A CA 1
ATOM 1665 C C . GLU A 1 208 ? 13.467 4.527 -33.170 1.00 89.94 208 GLU A C 1
ATOM 1667 O O . GLU A 1 208 ? 12.978 5.327 -32.361 1.00 89.94 208 GLU A O 1
ATOM 1672 N N . ALA A 1 209 ? 13.160 3.225 -33.171 1.00 89.56 209 ALA A N 1
ATOM 1673 C CA . ALA A 1 209 ? 12.213 2.617 -32.242 1.00 89.56 209 ALA A CA 1
ATOM 1674 C C . ALA A 1 209 ? 12.786 2.583 -30.821 1.00 89.56 209 ALA A C 1
ATOM 1676 O O . ALA A 1 209 ? 12.106 2.980 -29.871 1.00 89.56 209 ALA A O 1
ATOM 1677 N N . GLU A 1 210 ? 14.059 2.219 -30.676 1.00 89.06 210 GLU A N 1
ATOM 1678 C CA . GLU A 1 210 ? 14.778 2.245 -29.401 1.00 89.06 210 GLU A CA 1
ATOM 1679 C C . GLU A 1 210 ? 14.829 3.657 -28.807 1.00 89.06 210 GLU A C 1
ATOM 1681 O O . GLU A 1 210 ? 14.527 3.863 -27.627 1.00 89.06 210 GLU A O 1
ATOM 1686 N N . HIS A 1 211 ? 15.138 4.668 -29.625 1.00 91.12 211 HIS A N 1
ATOM 1687 C CA . HIS A 1 211 ? 15.158 6.058 -29.180 1.00 91.12 211 HIS A CA 1
ATOM 1688 C C . HIS A 1 211 ? 13.757 6.566 -28.809 1.00 91.12 211 HIS A C 1
ATOM 1690 O O . HIS A 1 211 ? 13.606 7.329 -27.848 1.00 91.12 211 HIS A O 1
ATOM 1696 N N . ALA A 1 212 ? 12.711 6.136 -29.519 1.00 94.38 212 ALA A N 1
ATOM 1697 C CA . ALA A 1 212 ? 11.331 6.420 -29.135 1.00 94.38 212 ALA A CA 1
ATOM 1698 C C . ALA A 1 212 ? 10.964 5.742 -27.803 1.00 94.38 212 ALA A C 1
ATOM 1700 O O . ALA A 1 212 ? 10.406 6.397 -26.922 1.00 94.38 212 ALA A O 1
ATOM 1701 N N . ALA A 1 213 ? 11.338 4.478 -27.603 1.00 93.38 213 ALA A N 1
ATOM 1702 C CA . ALA A 1 213 ? 11.133 3.754 -26.351 1.00 93.38 213 ALA A CA 1
ATOM 1703 C C . ALA A 1 213 ? 11.911 4.389 -25.186 1.00 93.38 213 ALA A C 1
ATOM 1705 O O . ALA A 1 213 ? 11.394 4.517 -24.074 1.00 93.38 213 ALA A O 1
ATOM 1706 N N . TRP A 1 214 ? 13.136 4.857 -25.430 1.00 93.62 214 TRP A N 1
ATOM 1707 C CA . TRP A 1 214 ? 13.910 5.639 -24.468 1.00 93.62 214 TRP A CA 1
ATOM 1708 C C . TRP A 1 214 ? 13.196 6.945 -24.100 1.00 93.62 214 TRP A C 1
ATOM 1710 O O . TRP A 1 214 ? 12.996 7.213 -22.913 1.00 93.62 214 TRP A O 1
ATOM 1720 N N . LYS A 1 215 ? 12.705 7.706 -25.088 1.00 96.69 215 LYS A N 1
ATOM 1721 C CA . LYS A 1 215 ? 11.897 8.913 -24.844 1.00 96.69 215 LYS A CA 1
ATOM 1722 C C . LYS A 1 215 ? 10.633 8.607 -24.049 1.00 96.69 215 LYS A C 1
ATOM 1724 O O . LYS A 1 215 ? 10.288 9.379 -23.164 1.00 96.69 215 LYS A O 1
ATOM 1729 N N . LEU A 1 216 ? 9.946 7.499 -24.325 1.00 96.75 216 LEU A N 1
ATOM 1730 C CA . LEU A 1 216 ? 8.760 7.091 -23.566 1.00 96.75 216 LEU A CA 1
ATOM 1731 C C . LEU A 1 216 ? 9.106 6.772 -22.111 1.00 96.75 216 LEU A C 1
ATOM 1733 O O . LEU A 1 216 ? 8.397 7.213 -21.209 1.00 96.75 216 LEU A O 1
ATOM 1737 N N . ARG A 1 217 ? 10.212 6.062 -21.862 1.00 95.56 217 ARG A N 1
ATOM 1738 C CA . ARG A 1 217 ? 10.704 5.799 -20.501 1.00 95.56 217 ARG A CA 1
ATOM 1739 C C . ARG A 1 217 ? 11.039 7.097 -19.768 1.00 95.56 217 ARG A C 1
ATOM 1741 O O . ARG A 1 217 ? 10.670 7.242 -18.603 1.00 95.56 217 ARG A O 1
ATOM 1748 N N . GLU A 1 218 ? 11.671 8.046 -20.452 1.00 97.06 218 GLU A N 1
ATOM 1749 C CA . GLU A 1 218 ? 12.013 9.351 -19.887 1.00 97.06 218 GLU A CA 1
ATOM 1750 C C . GLU A 1 218 ? 10.771 10.200 -19.598 1.00 97.06 218 GLU A C 1
ATOM 1752 O O . GLU A 1 218 ? 10.590 10.695 -18.487 1.00 97.06 218 GLU A O 1
ATOM 1757 N N . LEU A 1 219 ? 9.834 10.270 -20.543 1.00 97.31 219 LEU A N 1
ATOM 1758 C CA . LEU A 1 219 ? 8.544 10.922 -20.334 1.00 97.31 219 LEU A CA 1
ATOM 1759 C C . LEU A 1 219 ? 7.761 10.276 -19.187 1.00 97.31 219 LEU A C 1
ATOM 1761 O O . LEU A 1 219 ? 7.117 10.985 -18.420 1.00 97.31 219 LEU A O 1
ATOM 1765 N N . MET A 1 220 ? 7.833 8.954 -19.021 1.00 97.12 220 MET A N 1
ATOM 1766 C CA . MET A 1 220 ? 7.214 8.257 -17.892 1.00 97.12 220 MET A CA 1
ATOM 1767 C C . MET A 1 220 ? 7.874 8.618 -16.556 1.00 97.12 220 MET A C 1
ATOM 1769 O O . MET A 1 220 ? 7.162 8.744 -15.562 1.00 97.12 220 MET A O 1
ATOM 1773 N N . ARG A 1 221 ? 9.197 8.829 -16.504 1.00 97.12 221 ARG A N 1
ATOM 1774 C CA . ARG A 1 221 ? 9.882 9.337 -15.298 1.00 97.12 221 ARG A CA 1
ATOM 1775 C C . ARG A 1 221 ? 9.406 10.738 -14.945 1.00 97.12 221 ARG A C 1
ATOM 1777 O O . ARG A 1 221 ? 8.908 10.936 -13.840 1.00 97.12 221 ARG A O 1
ATOM 1784 N N . ILE A 1 222 ? 9.445 11.652 -15.912 1.00 97.25 222 ILE A N 1
ATOM 1785 C CA . ILE A 1 222 ? 8.974 13.032 -15.736 1.00 97.25 222 ILE A CA 1
ATOM 1786 C C . ILE A 1 222 ? 7.499 13.042 -15.321 1.00 97.25 222 ILE A C 1
ATOM 1788 O O . ILE A 1 222 ? 7.105 13.785 -14.426 1.00 97.25 222 ILE A O 1
ATOM 1792 N N . LYS A 1 223 ? 6.669 12.181 -15.923 1.00 97.69 223 LYS A N 1
ATOM 1793 C CA . LYS A 1 223 ? 5.259 12.036 -15.553 1.00 97.69 223 LYS A CA 1
ATOM 1794 C C . LYS A 1 223 ? 5.096 11.551 -14.115 1.00 97.69 223 LYS A C 1
ATOM 1796 O O . LYS A 1 223 ? 4.258 12.104 -13.418 1.00 97.69 223 LYS A O 1
ATOM 1801 N N . ARG A 1 224 ? 5.870 10.559 -13.653 1.00 97.69 224 ARG A N 1
ATOM 1802 C CA . ARG A 1 224 ? 5.823 10.110 -12.248 1.00 97.69 224 ARG A CA 1
ATOM 1803 C C . ARG A 1 224 ? 6.166 11.252 -11.296 1.00 97.69 224 ARG A C 1
ATOM 1805 O O . ARG A 1 224 ? 5.422 11.488 -10.354 1.00 97.69 224 ARG A O 1
ATOM 1812 N N . GLU A 1 225 ? 7.230 11.999 -11.574 1.00 97.12 225 GLU A N 1
ATOM 1813 C CA . GLU A 1 225 ? 7.608 13.165 -10.767 1.00 97.12 225 GLU A CA 1
ATOM 1814 C C . GLU A 1 225 ? 6.513 14.235 -10.762 1.00 97.12 225 GLU A C 1
ATOM 1816 O O . GLU A 1 225 ? 6.166 14.772 -9.711 1.00 97.12 225 GLU A O 1
ATOM 1821 N N . ARG A 1 226 ? 5.919 14.509 -11.927 1.00 97.94 226 ARG A N 1
ATOM 1822 C CA . ARG A 1 226 ? 4.841 15.487 -12.054 1.00 97.94 226 ARG A CA 1
ATOM 1823 C C . ARG A 1 226 ? 3.582 15.058 -11.305 1.00 97.94 226 ARG A C 1
ATOM 1825 O O . ARG A 1 226 ? 3.005 15.883 -10.610 1.00 97.94 226 ARG A O 1
ATOM 1832 N N . VAL A 1 227 ? 3.196 13.787 -11.402 1.00 97.00 227 VAL A N 1
ATOM 1833 C CA . VAL A 1 227 ? 2.050 13.223 -10.675 1.00 97.00 227 VAL A CA 1
ATOM 1834 C C . VAL A 1 227 ? 2.260 13.339 -9.167 1.00 97.00 227 VAL A C 1
ATOM 1836 O O . VAL A 1 227 ? 1.362 13.813 -8.485 1.00 97.00 227 VAL A O 1
ATOM 1839 N N . LEU A 1 228 ? 3.456 13.028 -8.655 1.00 95.81 228 LEU A N 1
ATOM 1840 C CA . LEU A 1 228 ? 3.767 13.185 -7.228 1.00 95.81 228 LEU A CA 1
ATOM 1841 C C . LEU A 1 228 ? 3.660 14.647 -6.757 1.00 95.81 228 LEU A C 1
ATOM 1843 O O . LEU A 1 228 ? 3.212 14.916 -5.642 1.00 95.81 228 LEU A O 1
ATOM 1847 N N . ILE A 1 229 ? 4.069 15.606 -7.595 1.00 96.19 229 ILE A N 1
ATOM 1848 C CA . ILE A 1 229 ? 3.913 17.039 -7.301 1.00 96.19 229 ILE A CA 1
ATOM 1849 C C . ILE A 1 229 ? 2.430 17.425 -7.301 1.00 96.19 229 ILE A C 1
ATOM 1851 O O . ILE A 1 229 ? 1.975 18.064 -6.358 1.00 96.19 229 ILE A O 1
ATOM 1855 N N . GLU A 1 230 ? 1.674 17.008 -8.315 1.00 96.62 230 GLU A N 1
ATOM 1856 C CA . GLU A 1 230 ? 0.243 17.302 -8.434 1.00 96.62 230 GLU A CA 1
ATOM 1857 C C . GLU A 1 230 ? -0.581 16.669 -7.305 1.00 96.62 230 GLU A C 1
ATOM 1859 O O . GLU A 1 230 ? -1.527 17.281 -6.820 1.00 96.62 230 GLU A O 1
ATOM 1864 N N . GLU A 1 231 ? -0.242 15.458 -6.862 1.00 96.25 231 GLU A N 1
ATOM 1865 C CA . GLU A 1 231 ? -0.860 14.810 -5.699 1.00 96.25 231 GLU A CA 1
ATOM 1866 C C . GLU A 1 231 ? -0.623 15.629 -4.431 1.00 96.25 231 GLU A C 1
ATOM 1868 O O . GLU A 1 231 ? -1.566 15.927 -3.700 1.00 96.25 231 GLU A O 1
ATOM 1873 N N . ARG A 1 232 ? 0.613 16.091 -4.219 1.00 95.38 232 ARG A N 1
ATOM 1874 C CA . ARG A 1 232 ? 0.952 16.958 -3.089 1.00 95.38 232 ARG A CA 1
ATOM 1875 C C . ARG A 1 232 ? 0.240 18.311 -3.150 1.00 95.38 232 ARG A C 1
ATOM 1877 O O . ARG A 1 232 ? -0.192 18.815 -2.116 1.00 95.38 232 ARG A O 1
ATOM 1884 N N . GLU A 1 233 ? 0.137 18.920 -4.328 1.00 96.31 233 GLU A N 1
ATOM 1885 C CA . GLU A 1 233 ? -0.595 20.178 -4.520 1.00 96.31 233 GLU A CA 1
ATOM 1886 C C . GLU A 1 233 ? -2.089 19.987 -4.233 1.00 96.31 233 GLU A C 1
ATOM 1888 O O . GLU A 1 233 ? -2.650 20.754 -3.458 1.00 96.31 233 GLU A O 1
ATOM 1893 N N . LYS A 1 234 ? -2.706 18.904 -4.723 1.00 96.38 234 LYS A N 1
ATOM 1894 C CA . LYS A 1 234 ? -4.105 18.555 -4.418 1.00 96.38 234 LYS A CA 1
ATOM 1895 C C . LYS A 1 234 ? -4.346 18.314 -2.930 1.00 96.38 234 LYS A C 1
ATOM 1897 O O . LYS A 1 234 ? -5.374 18.729 -2.401 1.00 96.38 234 LYS A O 1
ATOM 1902 N N . GLU A 1 235 ? -3.417 17.656 -2.236 1.00 95.00 235 GLU A N 1
ATOM 1903 C CA . GLU A 1 235 ? -3.499 17.489 -0.781 1.00 95.00 235 GLU A CA 1
ATOM 1904 C C . GLU A 1 235 ? -3.479 18.841 -0.058 1.00 95.00 235 GLU A C 1
ATOM 1906 O O . GLU A 1 235 ? -4.258 19.059 0.872 1.00 95.00 235 GLU A O 1
ATOM 1911 N N . LEU A 1 236 ? -2.616 19.767 -0.487 1.00 94.69 236 LEU A N 1
ATOM 1912 C CA . LEU A 1 236 ? -2.552 21.116 0.075 1.00 94.69 236 LEU A CA 1
ATOM 1913 C C . LEU A 1 236 ? -3.819 21.921 -0.234 1.00 94.69 236 LEU A C 1
ATOM 1915 O O . LEU A 1 236 ? -4.372 22.528 0.682 1.00 94.69 236 LEU A O 1
ATOM 1919 N N . GLU A 1 237 ? -4.313 21.873 -1.471 1.00 94.88 237 GLU A N 1
ATOM 1920 C CA . GLU A 1 237 ? -5.565 22.510 -1.889 1.00 94.88 237 GLU A CA 1
ATOM 1921 C C . GLU A 1 237 ? -6.762 21.991 -1.082 1.00 94.88 237 GLU A C 1
ATOM 1923 O O . GLU A 1 237 ? -7.578 22.784 -0.620 1.00 94.88 237 GLU A O 1
ATOM 1928 N N . GLU A 1 238 ? -6.857 20.682 -0.834 1.00 91.69 238 GLU A N 1
ATOM 1929 C CA . GLU A 1 238 ? -7.922 20.093 -0.013 1.00 91.69 238 GLU A CA 1
ATOM 1930 C C . GLU A 1 238 ? -7.807 20.520 1.458 1.00 91.69 238 GLU A C 1
ATOM 1932 O O . GLU A 1 238 ? -8.808 20.806 2.123 1.00 91.69 238 GLU A O 1
ATOM 1937 N N . VAL A 1 239 ? -6.584 20.615 1.985 1.00 91.50 239 VAL A N 1
ATOM 1938 C CA . VAL A 1 239 ? -6.345 21.131 3.337 1.00 91.50 239 VAL A CA 1
ATOM 1939 C C . VAL A 1 239 ? -6.736 22.608 3.435 1.00 91.50 239 VAL A C 1
ATOM 1941 O O . VAL A 1 239 ? -7.366 23.006 4.417 1.00 91.50 239 VAL A O 1
ATOM 1944 N N . GLU A 1 240 ? -6.400 23.427 2.442 1.00 92.94 240 GLU A N 1
ATOM 1945 C CA . GLU A 1 240 ? -6.796 24.837 2.376 1.00 92.94 240 GLU A CA 1
ATOM 1946 C C . GLU A 1 240 ? -8.308 24.994 2.194 1.00 92.94 240 GLU A C 1
ATOM 1948 O O . GLU A 1 240 ? -8.924 25.779 2.916 1.00 92.94 240 GLU A O 1
ATOM 1953 N N . ARG A 1 241 ? -8.938 24.177 1.340 1.00 94.00 241 ARG A N 1
ATOM 1954 C CA . ARG A 1 241 ? -10.398 24.090 1.196 1.00 94.00 241 ARG A CA 1
ATOM 1955 C C . ARG A 1 241 ? -11.047 23.813 2.545 1.00 94.00 241 ARG A C 1
ATOM 1957 O O . ARG A 1 241 ? -11.924 24.564 2.971 1.00 94.00 241 ARG A O 1
ATOM 1964 N N . ARG A 1 242 ? -10.579 22.787 3.264 1.00 88.69 242 ARG A N 1
ATOM 1965 C CA . ARG A 1 242 ? -11.086 22.449 4.600 1.00 88.69 242 ARG A CA 1
ATOM 1966 C C . ARG A 1 242 ? -10.824 23.535 5.629 1.00 88.69 242 ARG A C 1
ATOM 1968 O O . ARG A 1 242 ? -11.625 23.658 6.552 1.00 88.69 242 ARG A O 1
ATOM 1975 N N . ARG A 1 243 ? -9.737 24.304 5.524 1.00 90.12 243 ARG A N 1
ATOM 1976 C CA . ARG A 1 243 ? -9.466 25.451 6.411 1.00 90.12 243 ARG A CA 1
ATOM 1977 C C . ARG A 1 243 ? -10.408 26.620 6.134 1.00 90.12 243 ARG A C 1
ATOM 1979 O O . ARG A 1 243 ? -10.886 27.222 7.090 1.00 90.12 243 ARG A O 1
ATOM 1986 N N . ASN A 1 244 ? -10.713 26.879 4.866 1.00 92.00 244 ASN A N 1
ATOM 1987 C CA . ASN A 1 244 ? -11.603 27.957 4.433 1.00 92.00 244 ASN A CA 1
ATOM 1988 C C . ASN A 1 244 ? -13.093 27.637 4.657 1.00 92.00 244 ASN A C 1
ATOM 1990 O O . ASN A 1 244 ? -13.911 28.552 4.717 1.00 92.00 244 ASN A O 1
ATOM 1994 N N . LEU A 1 245 ? -13.449 26.356 4.802 1.00 90.56 245 LEU A N 1
ATOM 1995 C CA . LEU A 1 245 ? -14.814 25.904 5.074 1.00 90.56 245 LEU A CA 1
ATOM 1996 C C . LEU A 1 245 ? -15.306 26.332 6.470 1.00 90.56 245 LEU A C 1
ATOM 1998 O O . LEU A 1 245 ? -14.543 26.368 7.448 1.00 90.56 245 LEU A O 1
ATOM 2002 N N . SER A 1 246 ? -16.609 26.595 6.585 1.00 92.19 246 SER A N 1
ATOM 2003 C CA . SER A 1 246 ? -17.244 26.900 7.868 1.00 92.19 246 SER A CA 1
ATOM 2004 C C . SER A 1 246 ? -17.204 25.700 8.829 1.00 92.19 246 SER A C 1
ATOM 2006 O O . SER A 1 246 ? -17.051 24.540 8.436 1.00 92.19 246 SER A O 1
ATOM 2008 N N . THR A 1 247 ? -17.335 25.959 10.132 1.00 87.62 247 THR A N 1
ATOM 2009 C CA . THR A 1 247 ? -17.303 24.902 11.158 1.00 87.62 247 THR A CA 1
ATOM 2010 C C . THR A 1 247 ? -18.493 23.947 11.067 1.00 87.62 247 THR A C 1
ATOM 2012 O O . THR A 1 247 ? -18.352 22.778 11.417 1.00 87.62 247 THR A O 1
ATOM 2015 N N . GLU A 1 248 ? -19.649 24.421 10.604 1.00 87.94 248 GLU A N 1
ATOM 2016 C CA . GLU A 1 248 ? -20.861 23.611 10.452 1.00 87.94 248 GLU A CA 1
ATOM 2017 C C . GLU A 1 248 ? -20.783 22.683 9.242 1.00 87.94 248 GLU A C 1
ATOM 2019 O O . GLU A 1 248 ? -21.160 21.517 9.333 1.00 87.94 248 GLU A O 1
ATOM 2024 N N . GLU A 1 249 ? -20.263 23.173 8.119 1.00 91.00 249 GLU A N 1
ATOM 2025 C CA . GLU A 1 249 ? -20.048 22.359 6.922 1.00 91.00 249 GLU A CA 1
ATOM 2026 C C . GLU A 1 249 ? -18.944 21.322 7.153 1.00 91.00 249 GLU A C 1
ATOM 2028 O O . GLU A 1 249 ? -19.128 20.163 6.790 1.00 91.00 249 GLU A O 1
ATOM 2033 N N . ARG A 1 250 ? -17.859 21.686 7.860 1.00 91.06 250 ARG A N 1
ATOM 2034 C CA . ARG A 1 250 ? -16.791 20.741 8.233 1.00 91.06 250 ARG A CA 1
ATOM 2035 C C . ARG A 1 250 ? -17.331 19.580 9.066 1.00 91.06 250 ARG A C 1
ATOM 2037 O O . ARG A 1 250 ? -17.052 18.431 8.758 1.00 91.06 250 ARG A O 1
ATOM 2044 N N . LYS A 1 251 ? -18.163 19.874 10.071 1.00 92.25 251 LYS A N 1
ATOM 2045 C CA . LYS A 1 251 ? -18.805 18.835 10.891 1.00 92.25 251 LYS A CA 1
ATOM 2046 C C . LYS A 1 251 ? -19.703 17.919 10.066 1.00 92.25 251 LYS A C 1
ATOM 2048 O O . LYS A 1 251 ? -19.658 16.719 10.270 1.00 92.25 251 LYS A O 1
ATOM 2053 N N . LYS A 1 252 ? -20.479 18.456 9.117 1.00 93.75 252 LYS A N 1
ATOM 2054 C CA . LYS A 1 252 ? -21.323 17.633 8.234 1.00 93.75 252 LYS A CA 1
ATOM 2055 C C . LYS A 1 252 ? -20.494 16.698 7.349 1.00 93.75 252 LYS A C 1
ATOM 2057 O O . LYS A 1 252 ? -20.876 15.543 7.189 1.00 93.75 252 LYS A O 1
ATOM 2062 N N . GLU A 1 253 ? -19.385 17.181 6.784 1.00 91.75 253 GLU A N 1
ATOM 2063 C CA . GLU A 1 253 ? -18.455 16.343 6.010 1.00 91.75 253 GLU A CA 1
ATOM 2064 C C . GLU A 1 253 ? -17.815 15.256 6.889 1.00 91.75 253 GLU A C 1
ATOM 2066 O O . GLU A 1 253 ? -17.779 14.089 6.496 1.00 91.75 253 GLU A O 1
ATOM 2071 N N . ASP A 1 254 ? -17.369 15.618 8.095 1.00 93.12 254 ASP A N 1
ATOM 2072 C CA . ASP A 1 254 ? -16.771 14.684 9.052 1.00 93.12 254 ASP A CA 1
ATOM 2073 C C . ASP A 1 254 ? -17.786 13.627 9.517 1.00 93.12 254 ASP A C 1
ATOM 2075 O O . ASP A 1 254 ? -17.476 12.437 9.528 1.00 93.12 254 ASP A O 1
ATOM 2079 N N . ASP A 1 255 ? -19.016 14.033 9.842 1.00 95.00 255 ASP A N 1
ATOM 2080 C CA . ASP A 1 255 ? -20.098 13.137 10.255 1.00 95.00 255 ASP A CA 1
ATOM 2081 C C . ASP A 1 255 ? -20.470 12.164 9.127 1.00 95.00 255 ASP A C 1
ATOM 2083 O O . ASP A 1 255 ? -20.656 10.973 9.378 1.00 95.00 255 ASP A O 1
ATOM 2087 N N . ALA A 1 256 ? -20.520 12.635 7.875 1.00 94.81 256 ALA A N 1
ATOM 2088 C CA . ALA A 1 256 ? -20.754 11.782 6.711 1.00 94.81 256 ALA A CA 1
ATOM 2089 C C . ALA A 1 256 ? -19.611 10.774 6.496 1.00 94.81 256 ALA A C 1
ATOM 2091 O O . ALA A 1 256 ? -19.858 9.599 6.216 1.00 94.81 256 ALA A O 1
ATOM 2092 N N . HIS A 1 257 ? -18.358 11.203 6.672 1.00 91.62 257 HIS A N 1
ATOM 2093 C CA . HIS A 1 257 ? -17.197 10.320 6.574 1.00 91.62 257 HIS A CA 1
ATOM 2094 C C . HIS A 1 257 ? -17.176 9.274 7.701 1.00 91.62 257 HIS A C 1
ATOM 2096 O O . HIS A 1 257 ? -16.910 8.095 7.457 1.00 91.62 257 HIS A O 1
ATOM 2102 N N . ILE A 1 258 ? -17.510 9.674 8.931 1.00 94.56 258 ILE A N 1
ATOM 2103 C CA . ILE A 1 258 ? -17.651 8.761 10.071 1.00 94.56 258 ILE A CA 1
ATOM 2104 C C . ILE A 1 258 ? -18.785 7.767 9.812 1.00 94.56 258 ILE A C 1
ATOM 2106 O O . ILE A 1 258 ? -18.591 6.574 10.037 1.00 94.56 258 ILE A O 1
ATOM 2110 N N . ALA A 1 259 ? -19.933 8.220 9.300 1.00 94.94 259 ALA A N 1
ATOM 2111 C CA . ALA A 1 259 ? -21.056 7.351 8.961 1.00 94.94 259 ALA A CA 1
ATOM 2112 C C . ALA A 1 259 ? -20.644 6.270 7.945 1.00 94.94 259 ALA A C 1
ATOM 2114 O O . ALA A 1 259 ? -20.843 5.082 8.205 1.00 94.94 259 ALA A O 1
ATOM 2115 N N . ALA A 1 260 ? -19.950 6.646 6.866 1.00 93.38 260 ALA A N 1
ATOM 2116 C CA . ALA A 1 260 ? -19.432 5.693 5.882 1.00 93.38 260 ALA A CA 1
ATOM 2117 C C . ALA A 1 260 ? -18.463 4.666 6.505 1.00 93.38 260 ALA A C 1
ATOM 2119 O O . ALA A 1 260 ? -18.559 3.467 6.239 1.00 93.38 260 ALA A O 1
ATOM 2120 N N . GLN A 1 261 ? -17.568 5.101 7.402 1.00 90.69 261 GLN A N 1
ATOM 2121 C CA . GLN A 1 261 ? -16.688 4.183 8.137 1.00 90.69 261 GLN A CA 1
ATOM 2122 C C . GLN A 1 261 ? -17.461 3.250 9.075 1.00 90.69 261 GLN A C 1
ATOM 2124 O O . GLN A 1 261 ? -17.070 2.094 9.267 1.00 90.69 261 GLN A O 1
ATOM 2129 N N . THR A 1 262 ? -18.542 3.736 9.693 1.00 89.81 262 THR A N 1
ATOM 2130 C CA . THR A 1 262 ? -19.393 2.889 10.529 1.00 89.81 262 THR A CA 1
ATOM 2131 C C . THR A 1 262 ? -20.142 1.853 9.708 1.00 89.81 262 THR A C 1
ATOM 2133 O O . THR A 1 262 ? -20.133 0.695 10.112 1.00 89.81 262 THR A O 1
ATOM 2136 N N . GLU A 1 263 ? -20.677 2.211 8.540 1.00 89.31 263 GLU A N 1
ATOM 2137 C CA . GLU A 1 263 ? -21.333 1.275 7.620 1.00 89.31 263 GLU A CA 1
ATOM 2138 C C . GLU A 1 263 ? -20.355 0.203 7.120 1.00 89.31 263 GLU A C 1
ATOM 2140 O O . GLU A 1 263 ? -20.655 -0.991 7.172 1.00 89.31 263 GLU A O 1
ATOM 2145 N N . GLU A 1 264 ? -19.134 0.591 6.734 1.00 86.62 264 GLU A N 1
ATOM 2146 C CA . GLU A 1 264 ? -18.090 -0.363 6.340 1.00 86.62 264 GLU A CA 1
ATOM 2147 C C . GLU A 1 264 ? -17.718 -1.303 7.498 1.00 86.62 264 GLU A C 1
ATOM 2149 O O . GLU A 1 264 ? -17.475 -2.497 7.306 1.00 86.62 264 GLU A O 1
ATOM 2154 N N . ARG A 1 265 ? -17.675 -0.783 8.731 1.00 84.12 265 ARG A N 1
ATOM 2155 C CA . ARG A 1 265 ? -17.415 -1.593 9.925 1.00 84.12 265 ARG A CA 1
ATOM 2156 C C . ARG A 1 265 ? -18.577 -2.524 10.255 1.00 84.12 265 ARG A C 1
ATOM 2158 O O . ARG A 1 265 ? -18.327 -3.634 10.709 1.00 84.12 265 ARG A O 1
ATOM 2165 N N . GLU A 1 266 ? -19.813 -2.095 10.052 1.00 82.94 266 GLU A N 1
ATOM 2166 C CA . GLU A 1 266 ? -21.004 -2.924 10.250 1.00 82.94 266 GLU A CA 1
ATOM 2167 C C . GLU A 1 266 ? -21.128 -4.026 9.196 1.00 82.94 266 GLU A C 1
ATOM 2169 O O . GLU A 1 266 ? -21.619 -5.110 9.512 1.00 82.94 266 GLU A O 1
ATOM 2174 N N . GLY A 1 267 ? -20.614 -3.787 7.986 1.00 80.56 267 GLY A N 1
ATOM 2175 C CA . GLY A 1 267 ? -20.454 -4.809 6.954 1.00 80.56 267 GLY A CA 1
ATOM 2176 C C . GLY A 1 267 ? -19.399 -5.875 7.283 1.00 80.56 267 GLY A C 1
ATOM 2177 O O . GLY A 1 267 ? -19.412 -6.945 6.676 1.00 80.56 267 GLY A O 1
ATOM 2178 N N . LYS A 1 268 ? -18.498 -5.629 8.248 1.00 81.06 268 LYS A N 1
ATOM 2179 C CA . LYS A 1 268 ? -17.519 -6.630 8.714 1.00 81.06 268 LYS A CA 1
ATOM 2180 C C . LYS A 1 268 ? -18.208 -7.649 9.624 1.00 81.06 268 LYS A C 1
ATOM 2182 O O . LYS A 1 268 ? -19.077 -7.305 10.426 1.00 81.06 268 LYS A O 1
ATOM 2187 N N . GLY A 1 269 ? -17.798 -8.915 9.526 1.00 81.75 269 GLY A N 1
ATOM 2188 C CA . GLY A 1 269 ? -18.359 -9.999 10.326 1.00 81.75 269 GLY A CA 1
ATOM 2189 C C . GLY A 1 269 ? -18.279 -9.716 11.825 1.00 81.75 269 GLY A C 1
ATOM 2190 O O . GLY A 1 269 ? -17.265 -9.241 12.346 1.00 81.75 269 GLY A O 1
ATOM 2191 N N . LYS A 1 270 ? -19.362 -10.016 12.546 1.00 83.56 270 LYS A N 1
ATOM 2192 C CA . LYS A 1 270 ? -19.383 -9.925 14.010 1.00 83.56 270 LYS A CA 1
ATOM 2193 C C . LYS A 1 270 ? -18.606 -11.103 14.590 1.00 83.56 270 LYS A C 1
ATOM 2195 O O . LYS A 1 270 ? -18.909 -12.252 14.279 1.00 83.56 270 LYS A O 1
ATOM 2200 N N . MET A 1 271 ? -17.644 -10.818 15.464 1.00 84.50 271 MET A N 1
ATOM 2201 C CA . MET A 1 271 ? -16.923 -11.866 16.185 1.00 84.50 271 MET A CA 1
ATOM 2202 C C . MET A 1 271 ? -17.857 -12.657 17.103 1.00 84.50 271 MET A C 1
ATOM 2204 O O . MET A 1 271 ? -18.685 -12.084 17.815 1.00 84.50 271 MET A O 1
ATOM 2208 N N . GLY A 1 272 ? -17.678 -13.975 17.130 1.00 85.69 272 GLY A N 1
ATOM 2209 C CA . GLY A 1 272 ? -18.350 -14.866 18.069 1.00 85.69 272 GLY A CA 1
ATOM 2210 C C . GLY A 1 272 ? -17.846 -14.715 19.509 1.00 85.69 272 GLY A C 1
ATOM 2211 O O . GLY A 1 272 ? -16.768 -14.171 19.774 1.00 85.69 272 GLY A O 1
ATOM 2212 N N . PHE A 1 273 ? -18.619 -15.245 20.462 1.00 85.56 273 PHE A N 1
ATOM 2213 C CA . PHE A 1 273 ? -18.279 -15.223 21.887 1.00 85.56 273 PHE A CA 1
ATOM 2214 C C . PHE A 1 273 ? -16.895 -15.843 22.151 1.00 85.56 273 PHE A C 1
ATOM 2216 O O . PHE A 1 273 ? -16.605 -16.983 21.775 1.00 85.56 273 PHE A O 1
ATOM 2223 N N . MET A 1 274 ? -16.019 -15.071 22.799 1.00 84.06 274 MET A N 1
ATOM 2224 C CA . MET A 1 274 ? -14.622 -15.412 23.099 1.00 84.06 274 MET A CA 1
ATOM 2225 C C . MET A 1 274 ? -13.716 -15.700 21.895 1.00 84.06 274 MET A C 1
ATOM 2227 O O . MET A 1 274 ? -12.604 -16.187 22.104 1.00 84.06 274 MET A O 1
ATOM 2231 N N . GLN A 1 275 ? -14.128 -15.429 20.657 1.00 86.12 275 GLN A N 1
ATOM 2232 C CA . GLN A 1 275 ? -13.272 -15.640 19.487 1.00 86.12 275 GLN A CA 1
ATOM 2233 C C . GLN A 1 275 ? -12.013 -14.757 19.573 1.00 86.12 275 GLN A C 1
ATOM 2235 O O . GLN A 1 275 ? -12.024 -13.669 20.166 1.00 86.12 275 GLN A O 1
ATOM 2240 N N . LYS A 1 276 ? -10.895 -15.238 19.024 1.00 85.00 276 LYS A N 1
ATOM 2241 C CA . LYS A 1 276 ? -9.638 -14.479 18.981 1.00 85.00 276 LYS A CA 1
ATOM 2242 C C . LYS A 1 276 ? -9.698 -13.421 17.892 1.00 85.00 276 LYS A C 1
ATOM 2244 O O . LYS A 1 276 ? -10.206 -13.678 16.809 1.00 85.00 276 LYS A O 1
ATOM 2249 N N . TYR A 1 277 ? -9.182 -12.236 18.201 1.00 86.06 277 TYR A N 1
ATOM 2250 C CA . TYR A 1 277 ? -9.088 -11.164 17.223 1.00 86.06 277 TYR A CA 1
ATOM 2251 C C . TYR A 1 277 ? -7.788 -11.326 16.445 1.00 86.06 277 TYR A C 1
ATOM 2253 O O . TYR A 1 277 ? -6.707 -11.318 17.038 1.00 86.06 277 TYR A O 1
ATOM 2261 N N . TYR A 1 278 ? -7.907 -11.469 15.131 1.00 85.75 278 TYR A N 1
ATOM 2262 C CA . TYR A 1 278 ? -6.777 -11.484 14.217 1.00 85.75 278 TYR A CA 1
ATOM 2263 C C . TYR A 1 278 ? -6.694 -10.114 13.551 1.00 85.75 278 TYR A C 1
ATOM 2265 O O . TYR A 1 278 ? -7.558 -9.739 12.761 1.00 85.75 278 TYR A O 1
ATOM 2273 N N . HIS A 1 279 ? -5.669 -9.338 13.905 1.00 86.06 279 HIS A N 1
ATOM 2274 C CA . HIS A 1 279 ? -5.407 -8.065 13.244 1.00 86.06 279 HIS A CA 1
ATOM 2275 C C . HIS A 1 279 ? -4.862 -8.327 11.838 1.00 86.06 279 HIS A C 1
ATOM 2277 O O . HIS A 1 279 ? -3.992 -9.177 11.666 1.00 86.06 279 HIS A O 1
ATOM 2283 N N . LYS A 1 280 ? -5.282 -7.528 10.856 1.00 85.31 280 LYS A N 1
ATOM 2284 C CA . LYS A 1 280 ? -4.836 -7.588 9.449 1.00 85.31 280 LYS A CA 1
ATOM 2285 C C . LYS A 1 280 ? -3.335 -7.318 9.217 1.00 85.31 280 LYS A C 1
ATOM 2287 O O . LYS A 1 280 ? -2.882 -7.323 8.086 1.00 85.31 280 LYS A O 1
ATOM 2292 N N . GLY A 1 281 ? -2.557 -7.082 10.274 1.00 88.12 281 GLY A N 1
ATOM 2293 C CA . GLY A 1 281 ? -1.203 -6.525 10.181 1.00 88.12 281 GLY A CA 1
ATOM 2294 C C . GLY A 1 281 ? -1.164 -5.027 9.830 1.00 88.12 281 GLY A C 1
ATOM 2295 O O . GLY A 1 281 ? -2.168 -4.428 9.445 1.00 88.12 281 GLY A O 1
ATOM 2296 N N . ALA A 1 282 ? -0.003 -4.403 10.039 1.00 88.94 282 ALA A N 1
ATOM 2297 C CA . ALA A 1 282 ? 0.277 -3.011 9.658 1.00 88.94 282 ALA A CA 1
ATOM 2298 C C . ALA A 1 282 ? 1.144 -2.903 8.389 1.00 88.94 282 ALA A C 1
ATOM 2300 O O . ALA A 1 282 ? 1.256 -1.833 7.805 1.00 88.94 282 ALA A O 1
ATOM 2301 N N . PHE A 1 283 ? 1.760 -4.010 7.979 1.00 92.38 283 PHE A N 1
ATOM 2302 C CA . PHE A 1 283 ? 2.676 -4.083 6.846 1.00 92.38 283 PHE A CA 1
ATOM 2303 C C . PHE A 1 283 ? 1.930 -4.542 5.590 1.00 92.38 283 PHE A C 1
ATOM 2305 O O . PHE A 1 283 ? 0.931 -5.250 5.711 1.00 92.38 283 PHE A O 1
ATOM 2312 N N . PHE A 1 284 ? 2.425 -4.151 4.410 1.00 91.62 284 PHE A N 1
ATOM 2313 C CA . PHE A 1 284 ? 1.916 -4.588 3.099 1.00 91.62 284 PHE A CA 1
ATOM 2314 C C . PHE A 1 284 ? 0.409 -4.369 2.898 1.00 91.62 284 PHE A C 1
ATOM 2316 O O . PHE A 1 284 ? -0.268 -5.153 2.241 1.00 91.62 284 PHE A O 1
ATOM 2323 N N . GLN A 1 285 ? -0.154 -3.313 3.493 1.00 89.94 285 GLN A N 1
ATOM 2324 C CA . GLN A 1 285 ? -1.581 -3.019 3.332 1.00 89.94 285 GLN A CA 1
ATOM 2325 C C . GLN A 1 285 ? -1.925 -2.609 1.898 1.00 89.94 285 GLN A C 1
ATOM 2327 O O . GLN A 1 285 ? -3.038 -2.865 1.453 1.00 89.94 285 GLN A O 1
ATOM 2332 N N . GLU A 1 286 ? -0.991 -1.975 1.192 1.00 90.81 286 GLU A N 1
ATOM 2333 C CA . GLU A 1 286 ? -1.147 -1.583 -0.212 1.00 90.81 286 GLU A CA 1
ATOM 2334 C C . GLU A 1 286 ? -1.224 -2.828 -1.101 1.00 90.81 286 GLU A C 1
ATOM 2336 O O . GLU A 1 286 ? -2.258 -3.059 -1.726 1.00 90.81 286 GLU A O 1
ATOM 2341 N N . ASP A 1 287 ? -0.233 -3.713 -1.006 1.00 91.81 287 ASP A N 1
ATOM 2342 C CA . ASP A 1 287 ? -0.219 -4.997 -1.717 1.00 91.81 287 ASP A CA 1
ATOM 2343 C C . ASP A 1 287 ? -1.432 -5.870 -1.350 1.00 91.81 287 ASP A C 1
ATOM 2345 O O . ASP A 1 287 ? -2.059 -6.500 -2.200 1.00 91.81 287 ASP A O 1
ATOM 2349 N N . ALA A 1 288 ? -1.834 -5.883 -0.074 1.00 87.94 288 ALA A N 1
ATOM 2350 C CA . ALA A 1 288 ? -3.016 -6.614 0.376 1.00 87.94 288 ALA A CA 1
ATOM 2351 C C . ALA A 1 288 ? -4.327 -6.038 -0.186 1.00 87.94 288 ALA A C 1
ATOM 2353 O O . ALA A 1 288 ? -5.296 -6.787 -0.356 1.00 87.94 288 ALA A O 1
ATOM 2354 N N . LYS A 1 289 ? -4.389 -4.731 -0.466 1.00 89.00 289 LYS A N 1
ATOM 2355 C CA . LYS A 1 289 ? -5.530 -4.102 -1.147 1.00 89.00 289 LYS A CA 1
ATOM 2356 C C . LYS A 1 289 ? -5.535 -4.449 -2.628 1.00 89.00 289 LYS A C 1
ATOM 2358 O O . LYS A 1 289 ? -6.601 -4.785 -3.143 1.00 89.00 289 LYS A O 1
ATOM 2363 N N . GLU A 1 290 ? -4.374 -4.417 -3.275 1.00 91.00 290 GLU A N 1
ATOM 2364 C CA . GLU A 1 290 ? -4.209 -4.786 -4.683 1.00 91.00 290 GLU A CA 1
ATOM 2365 C C . GLU A 1 290 ? -4.596 -6.252 -4.924 1.00 91.00 290 GLU A C 1
ATOM 2367 O O . GLU A 1 290 ? -5.449 -6.548 -5.759 1.00 91.00 290 GLU A O 1
ATOM 2372 N N . ALA A 1 291 ? -4.100 -7.162 -4.085 1.00 88.94 291 ALA A N 1
ATOM 2373 C CA . ALA A 1 291 ? -4.454 -8.580 -4.113 1.00 88.94 291 ALA A CA 1
ATOM 2374 C C . ALA A 1 291 ? -5.867 -8.884 -3.559 1.00 88.94 291 ALA A C 1
ATOM 2376 O O . ALA A 1 291 ? -6.290 -10.042 -3.509 1.00 88.94 291 ALA A O 1
ATOM 2377 N N . GLY A 1 292 ? -6.607 -7.875 -3.082 1.00 87.50 292 GLY A N 1
ATOM 2378 C CA . GLY A 1 292 ? -7.959 -8.028 -2.533 1.00 87.50 292 GLY A CA 1
ATOM 2379 C C . GLY A 1 292 ? -8.047 -8.819 -1.218 1.00 87.50 292 GLY A C 1
ATOM 2380 O O . GLY A 1 292 ? -9.146 -9.169 -0.780 1.00 87.50 292 GLY A O 1
ATOM 2381 N N . LEU A 1 293 ? -6.916 -9.088 -0.560 1.00 85.31 293 LEU A N 1
ATOM 2382 C CA . LEU A 1 293 ? -6.827 -9.782 0.728 1.00 85.31 293 LEU A CA 1
ATOM 2383 C C . LEU A 1 293 ? -7.517 -8.996 1.849 1.00 85.31 293 LEU A C 1
ATOM 2385 O O . LEU A 1 293 ? -8.127 -9.594 2.736 1.00 85.31 293 LEU A O 1
ATOM 2389 N N . ASP A 1 294 ? -7.474 -7.664 1.784 1.00 84.19 294 ASP A N 1
ATOM 2390 C CA . ASP A 1 294 ? -8.064 -6.773 2.790 1.00 84.19 294 ASP A CA 1
ATOM 2391 C C . ASP A 1 294 ? -9.595 -6.929 2.904 1.00 84.19 294 ASP A C 1
ATOM 2393 O O . ASP A 1 294 ? -10.182 -6.763 3.976 1.00 84.19 294 ASP A O 1
ATOM 2397 N N . ARG A 1 295 ? -10.266 -7.328 1.820 1.00 84.50 295 ARG A N 1
ATOM 2398 C CA . ARG A 1 295 ? -11.729 -7.498 1.798 1.00 84.50 295 ARG A CA 1
ATOM 2399 C C . ARG A 1 295 ? -12.203 -8.800 2.447 1.00 84.50 295 ARG A C 1
ATOM 2401 O O . ARG A 1 295 ? -13.405 -9.005 2.583 1.00 84.50 295 ARG A O 1
ATOM 2408 N N . ARG A 1 296 ? -11.290 -9.695 2.839 1.00 85.44 296 ARG A N 1
ATOM 2409 C CA . ARG A 1 296 ? -11.648 -10.974 3.464 1.00 85.44 296 ARG A CA 1
ATOM 2410 C C . ARG A 1 296 ? -12.168 -10.756 4.882 1.00 85.44 296 ARG A C 1
ATOM 2412 O O . ARG A 1 296 ? -11.578 -10.014 5.672 1.00 85.44 296 ARG A O 1
ATOM 2419 N N . ASP A 1 297 ? -13.250 -11.451 5.221 1.00 83.31 297 ASP A N 1
ATOM 2420 C CA . ASP A 1 297 ? -13.811 -11.422 6.569 1.00 83.31 297 ASP A CA 1
ATOM 2421 C C . ASP A 1 297 ? -12.992 -12.303 7.524 1.00 83.31 297 ASP A C 1
ATOM 2423 O O . ASP A 1 297 ? -13.292 -13.471 7.760 1.00 83.31 297 ASP A O 1
ATOM 2427 N N . LEU A 1 298 ? -11.921 -11.730 8.073 1.00 81.62 298 LEU A N 1
ATOM 2428 C CA . LEU A 1 298 ? -11.081 -12.392 9.074 1.00 81.62 298 LEU A CA 1
ATOM 2429 C C . LEU A 1 298 ? -11.776 -12.525 10.436 1.00 81.62 298 LEU A C 1
ATOM 2431 O O . LEU A 1 298 ? -11.398 -13.382 11.232 1.00 81.62 298 LEU A O 1
ATOM 2435 N N . MET A 1 299 ? -12.761 -11.669 10.727 1.00 78.88 299 MET A N 1
ATOM 2436 C CA . MET A 1 299 ? -13.452 -11.662 12.018 1.00 78.88 299 MET A CA 1
ATOM 2437 C C . MET A 1 299 ? -14.555 -12.717 12.078 1.00 78.88 299 MET A C 1
ATOM 2439 O O . MET A 1 299 ? -14.739 -13.336 13.123 1.00 78.88 299 MET A O 1
ATOM 2443 N N . GLY A 1 300 ? -15.253 -12.966 10.970 1.00 75.56 300 GLY A N 1
ATOM 2444 C CA . GLY A 1 300 ? -16.227 -14.054 10.850 1.00 75.56 300 GLY A CA 1
ATOM 2445 C C . GLY A 1 300 ? -15.614 -15.425 10.543 1.00 75.56 300 GLY A C 1
ATOM 2446 O O . GLY A 1 300 ? -16.294 -16.443 10.693 1.00 75.56 300 GLY A O 1
ATOM 2447 N N . ALA A 1 301 ? -14.340 -15.482 10.137 1.00 78.12 301 ALA A N 1
ATOM 2448 C CA . ALA A 1 301 ? -13.671 -16.734 9.802 1.00 78.12 301 ALA A CA 1
ATOM 2449 C C . ALA A 1 301 ? -13.531 -17.655 11.027 1.00 78.12 301 ALA A C 1
ATOM 2451 O O . ALA A 1 301 ? -13.036 -17.259 12.086 1.00 78.12 301 ALA A O 1
ATOM 2452 N N . ARG A 1 302 ? -13.945 -18.914 10.860 1.00 77.31 302 ARG A N 1
ATOM 2453 C CA . ARG A 1 302 ? -13.779 -19.976 11.858 1.00 77.31 302 ARG A CA 1
ATOM 2454 C C . ARG A 1 302 ? -12.624 -20.884 11.468 1.00 77.31 302 ARG A C 1
ATOM 2456 O O . ARG A 1 302 ? -12.494 -21.257 10.305 1.00 77.31 302 ARG A O 1
ATOM 2463 N N . MET A 1 303 ? -11.810 -21.255 12.450 1.00 78.06 303 MET A N 1
ATOM 2464 C CA . MET A 1 303 ? -10.775 -22.273 12.276 1.00 78.06 303 MET A CA 1
ATOM 2465 C C . MET A 1 303 ? -11.389 -23.667 12.442 1.00 78.06 303 MET A C 1
ATOM 2467 O O . MET A 1 303 ? -12.379 -23.820 13.153 1.00 78.06 303 MET A O 1
ATOM 2471 N N . ALA A 1 304 ? -10.811 -24.685 11.800 1.00 77.50 304 ALA A N 1
ATOM 2472 C CA . ALA A 1 304 ? -11.346 -26.052 11.835 1.00 77.50 304 ALA A CA 1
ATOM 2473 C C . ALA A 1 304 ? -11.470 -26.616 13.265 1.00 77.50 304 ALA A C 1
ATOM 2475 O O . ALA A 1 304 ? -12.428 -27.320 13.572 1.00 77.50 304 ALA A O 1
ATOM 2476 N N . ASP A 1 305 ? -10.544 -26.239 14.150 1.00 77.44 305 ASP A N 1
ATOM 2477 C CA . ASP A 1 305 ? -10.502 -26.702 15.541 1.00 77.44 305 ASP A CA 1
ATOM 2478 C C . ASP A 1 305 ? -11.361 -25.857 16.505 1.00 77.44 305 ASP A C 1
ATOM 2480 O O . ASP A 1 305 ? -11.416 -26.142 17.706 1.00 77.44 305 ASP A O 1
ATOM 2484 N N . ASP A 1 306 ? -12.015 -24.791 16.026 1.00 77.44 306 ASP A N 1
ATOM 2485 C CA . ASP A 1 306 ? -12.799 -23.904 16.887 1.00 77.44 306 ASP A CA 1
ATOM 2486 C C . ASP A 1 306 ? -14.190 -24.478 17.194 1.00 77.44 306 ASP A C 1
ATOM 2488 O O . ASP A 1 306 ? -14.991 -24.802 16.317 1.00 77.44 306 ASP A O 1
ATOM 2492 N N . VAL A 1 307 ? -14.525 -24.529 18.488 1.00 76.81 307 VAL A N 1
ATOM 2493 C CA . VAL A 1 307 ? -15.853 -24.942 18.960 1.00 76.81 307 VAL A CA 1
ATOM 2494 C C . VAL A 1 307 ? -16.908 -23.920 18.526 1.00 76.81 307 VAL A C 1
ATOM 2496 O O . VAL A 1 307 ? -16.812 -22.741 18.870 1.00 76.81 307 VAL A O 1
ATOM 2499 N N . VAL A 1 308 ? -17.951 -24.394 17.835 1.00 77.19 308 VAL A N 1
ATOM 2500 C CA . VAL A 1 308 ? -19.003 -23.561 17.217 1.00 77.19 308 VAL A CA 1
ATOM 2501 C C . VAL A 1 308 ? -19.702 -22.643 18.227 1.00 77.19 308 VAL A C 1
ATOM 2503 O O . VAL A 1 308 ? -19.831 -21.448 17.967 1.00 77.19 308 VAL A O 1
ATOM 2506 N N . ASN A 1 309 ? -20.105 -23.183 19.384 1.00 83.06 309 ASN A N 1
ATOM 2507 C CA . ASN A 1 309 ? -20.827 -22.458 20.434 1.00 83.06 309 ASN A CA 1
ATOM 2508 C C . ASN A 1 309 ? -20.108 -22.603 21.778 1.00 83.06 309 ASN A C 1
ATOM 2510 O O . ASN A 1 309 ? -20.313 -23.568 22.513 1.00 83.06 309 ASN A O 1
ATOM 2514 N N . ARG A 1 310 ? -19.264 -21.625 22.114 1.00 84.62 310 ARG A N 1
ATOM 2515 C CA . ARG A 1 310 ? -18.467 -21.645 23.354 1.00 84.62 310 ARG A CA 1
ATOM 2516 C C . ARG A 1 310 ? -19.284 -21.324 24.602 1.00 84.62 310 ARG A C 1
ATOM 2518 O O . ARG A 1 310 ? -18.896 -21.722 25.689 1.00 84.62 310 ARG A O 1
ATOM 2525 N N . GLU A 1 311 ? -20.430 -20.672 24.448 1.00 86.06 311 GLU A N 1
ATOM 2526 C CA . GLU A 1 311 ? -21.340 -20.329 25.550 1.00 86.06 311 GLU A CA 1
ATOM 2527 C C . GLU A 1 311 ? -21.926 -21.566 26.244 1.00 86.06 311 GLU A C 1
ATOM 2529 O O . GLU A 1 311 ? -22.121 -21.565 27.455 1.00 86.06 311 GLU A O 1
ATOM 2534 N N . LEU A 1 312 ? -22.152 -22.647 25.490 1.00 88.69 312 LEU A N 1
ATOM 2535 C CA . LEU A 1 312 ? -22.708 -23.900 26.011 1.00 88.69 312 LEU A CA 1
ATOM 2536 C C . LEU A 1 312 ? -21.669 -24.754 26.752 1.00 88.69 312 LEU A C 1
ATOM 2538 O O . LEU A 1 312 ? -22.021 -25.763 27.362 1.00 88.69 312 LEU A O 1
ATOM 2542 N N . LEU A 1 313 ? -20.386 -24.383 26.692 1.00 86.62 313 LEU A N 1
ATOM 2543 C CA . LEU A 1 313 ? -19.337 -25.118 27.384 1.00 86.62 313 LEU A CA 1
ATOM 2544 C C . LEU A 1 313 ? -19.398 -24.853 28.895 1.00 86.62 313 LEU A C 1
ATOM 2546 O O . LEU A 1 313 ? -19.717 -23.738 29.312 1.00 86.62 313 LEU A O 1
ATOM 2550 N N . PRO A 1 314 ? -19.017 -25.834 29.733 1.00 89.25 314 PRO A N 1
ATOM 2551 C CA . PRO A 1 314 ? -18.813 -25.609 31.158 1.00 89.25 314 PRO A CA 1
ATOM 2552 C C . PRO A 1 314 ? -17.851 -24.447 31.411 1.00 89.25 314 PRO A C 1
ATOM 2554 O O . PRO A 1 314 ? -16.868 -24.289 30.685 1.00 89.25 314 PRO A O 1
ATOM 2557 N N . GLN A 1 315 ? -18.073 -23.691 32.490 1.00 86.12 315 GLN A N 1
ATOM 2558 C CA . GLN A 1 315 ? -17.317 -22.468 32.783 1.00 86.12 315 GLN A CA 1
ATOM 2559 C C . GLN A 1 315 ? -15.798 -22.675 32.763 1.00 86.12 315 GLN A C 1
ATOM 2561 O O . GLN A 1 315 ? -15.081 -21.780 32.340 1.00 86.12 315 GLN A O 1
ATOM 2566 N N . ALA A 1 316 ? -15.287 -23.843 33.160 1.00 84.12 316 ALA A N 1
ATOM 2567 C CA . ALA A 1 316 ? -13.855 -24.148 33.112 1.00 84.12 316 ALA A CA 1
ATOM 2568 C C . ALA A 1 316 ? -13.277 -24.186 31.679 1.00 84.12 316 ALA A C 1
ATOM 2570 O O . ALA A 1 316 ? -12.129 -23.798 31.472 1.00 84.12 316 ALA A O 1
ATOM 2571 N N . LEU A 1 317 ? -14.075 -24.612 30.695 1.00 85.75 317 LEU A N 1
ATOM 2572 C CA . LEU A 1 317 ? -13.680 -24.792 29.293 1.00 85.75 317 LEU A CA 1
ATOM 2573 C C . LEU A 1 317 ? -13.987 -23.587 28.405 1.00 85.75 317 LEU A C 1
ATOM 2575 O O . LEU A 1 317 ? -13.549 -23.563 27.261 1.00 85.75 317 LEU A O 1
ATOM 2579 N N . GLN A 1 318 ? -14.702 -22.580 28.905 1.00 87.81 318 GLN A N 1
ATOM 2580 C CA . GLN A 1 318 ? -15.036 -21.366 28.157 1.00 87.81 318 GLN A CA 1
ATOM 2581 C C . GLN A 1 318 ? -13.800 -20.481 27.922 1.00 87.81 318 GLN A C 1
ATOM 2583 O O . GLN A 1 318 ? -13.811 -19.328 28.297 1.00 87.81 318 GLN A O 1
ATOM 2588 N N . MET A 1 319 ? -12.671 -20.968 27.407 1.00 84.75 319 MET A N 1
ATOM 2589 C CA . MET A 1 319 ? -11.433 -20.183 27.278 1.00 84.75 319 MET A CA 1
ATOM 2590 C C . MET A 1 319 ? -11.245 -19.584 25.888 1.00 84.75 319 MET A C 1
ATOM 2592 O O . MET A 1 319 ? -11.582 -20.217 24.893 1.00 84.75 319 MET A O 1
ATOM 2596 N N . ARG A 1 320 ? -10.622 -18.392 25.812 1.00 83.50 320 ARG A N 1
ATOM 2597 C CA . ARG A 1 320 ? -10.299 -17.738 24.529 1.00 83.50 320 ARG A CA 1
ATOM 2598 C C . ARG A 1 320 ? -9.436 -18.665 23.672 1.00 83.50 320 ARG A C 1
ATOM 2600 O O . ARG A 1 320 ? -9.805 -19.001 22.550 1.00 83.50 320 ARG A O 1
ATOM 2607 N N . ASP A 1 321 ? -8.368 -19.181 24.274 1.00 85.12 321 ASP A N 1
ATOM 2608 C CA . ASP A 1 321 ? -7.429 -20.119 23.664 1.00 85.12 321 ASP A CA 1
ATOM 2609 C C . ASP A 1 321 ? -7.615 -21.538 24.221 1.00 85.12 321 ASP A C 1
ATOM 2611 O O . ASP A 1 321 ? -7.038 -21.877 25.255 1.00 85.12 321 ASP A O 1
ATOM 2615 N N . MET A 1 322 ? -8.355 -22.400 23.518 1.00 81.56 322 MET A N 1
ATOM 2616 C CA . MET A 1 322 ? -8.536 -23.806 23.928 1.00 81.56 322 MET A CA 1
ATOM 2617 C C . MET A 1 322 ? -7.209 -24.578 24.009 1.00 81.56 322 MET A C 1
ATOM 2619 O O . MET A 1 322 ? -7.027 -25.422 24.881 1.00 81.56 322 MET A O 1
ATOM 2623 N N . THR A 1 323 ? -6.226 -24.220 23.178 1.00 83.62 323 THR A N 1
ATOM 2624 C CA . THR A 1 323 ? -4.889 -24.837 23.165 1.00 83.62 323 THR A CA 1
ATOM 2625 C C . THR A 1 323 ? -4.076 -24.602 24.440 1.00 83.62 323 THR A C 1
ATOM 2627 O O . THR A 1 323 ? -3.044 -25.254 24.627 1.00 83.62 323 THR A O 1
ATOM 2630 N N . LYS A 1 324 ? -4.500 -23.668 25.304 1.00 85.25 324 LYS A N 1
ATOM 2631 C CA . LYS A 1 324 ? -3.864 -23.377 26.596 1.00 85.25 324 LYS A CA 1
ATOM 2632 C C . LYS A 1 324 ? -4.475 -24.169 27.750 1.00 85.25 324 LYS A C 1
ATOM 2634 O O . LYS A 1 324 ? -3.998 -24.031 28.873 1.00 85.25 324 LYS A O 1
ATOM 2639 N N . LEU A 1 325 ? -5.486 -25.005 27.511 1.00 85.88 325 LEU A N 1
ATOM 2640 C CA . LEU A 1 325 ? -6.089 -25.823 28.562 1.00 85.88 325 LEU A CA 1
ATOM 2641 C C . LEU A 1 325 ? -5.028 -26.740 29.184 1.00 85.88 325 LEU A C 1
ATOM 2643 O O . LEU A 1 325 ? -4.322 -27.452 28.476 1.00 85.88 325 LEU A O 1
ATOM 2647 N N . GLY A 1 326 ? -4.862 -26.661 30.507 1.00 86.62 326 GLY A N 1
ATOM 2648 C CA . GLY A 1 326 ? -3.844 -27.424 31.239 1.00 86.62 326 GLY A CA 1
ATOM 2649 C C . GLY A 1 326 ? -2.394 -26.954 31.044 1.00 86.62 326 GLY A C 1
ATOM 2650 O O . GLY A 1 326 ? -1.486 -27.565 31.601 1.00 86.62 326 GLY A O 1
ATOM 2651 N N . LYS A 1 327 ? -2.142 -25.869 30.297 1.00 89.69 327 LYS A N 1
ATOM 2652 C CA . LYS A 1 327 ? -0.792 -25.311 30.104 1.00 89.69 327 LYS A CA 1
ATOM 2653 C C . LYS A 1 327 ? -0.520 -24.164 31.079 1.00 89.69 327 LYS A C 1
ATOM 2655 O O . LYS A 1 327 ? -1.406 -23.378 31.400 1.00 89.69 327 LYS A O 1
ATOM 2660 N N . LYS A 1 328 ? 0.748 -23.993 31.474 1.00 87.38 328 LYS A N 1
ATOM 2661 C CA . LYS A 1 328 ? 1.213 -22.922 32.387 1.00 87.38 328 LYS A CA 1
ATOM 2662 C C . LYS A 1 328 ? 0.887 -21.494 31.901 1.00 87.38 328 LYS A C 1
ATOM 2664 O O . LYS A 1 328 ? 0.842 -20.577 32.709 1.00 87.38 328 LYS A O 1
ATOM 2669 N N . GLY A 1 329 ? 0.641 -21.305 30.602 1.00 86.19 329 GLY A N 1
ATOM 2670 C CA . GLY A 1 329 ? 0.252 -20.020 30.007 1.00 86.19 329 GLY A CA 1
ATOM 2671 C C . GLY A 1 329 ? -1.254 -19.724 30.003 1.00 86.19 329 GLY A C 1
ATOM 2672 O O . GLY A 1 329 ? -1.660 -18.745 29.378 1.00 86.19 329 GLY A O 1
ATOM 2673 N N . ALA A 1 330 ? -2.089 -20.564 30.624 1.00 85.75 330 ALA A N 1
ATOM 2674 C CA . ALA A 1 330 ? -3.530 -20.338 30.706 1.00 85.75 330 ALA A CA 1
ATOM 2675 C C . ALA A 1 330 ? -3.852 -19.108 31.565 1.00 85.75 330 ALA A C 1
ATOM 2677 O O . ALA A 1 330 ? -3.445 -19.014 32.725 1.00 85.75 330 ALA A O 1
ATOM 2678 N N . THR A 1 331 ? -4.617 -18.169 31.008 1.00 83.50 331 THR A N 1
ATOM 2679 C CA . THR A 1 331 ? -5.152 -17.040 31.772 1.00 83.50 331 THR A CA 1
ATOM 2680 C C . THR A 1 331 ? -6.353 -17.495 32.592 1.00 83.50 331 THR A C 1
ATOM 2682 O O . THR A 1 331 ? -7.205 -18.235 32.106 1.00 83.50 331 THR A O 1
ATOM 2685 N N . LYS A 1 332 ? -6.439 -17.025 33.841 1.00 82.69 332 LYS A N 1
ATOM 2686 C CA . LYS A 1 332 ? -7.617 -17.243 34.701 1.00 82.69 332 LYS A CA 1
ATOM 2687 C C . LYS A 1 332 ? -8.819 -16.407 34.249 1.00 82.69 332 LYS A C 1
ATOM 2689 O O . LYS A 1 332 ? -9.955 -16.813 34.451 1.00 82.69 332 LYS A O 1
ATOM 2694 N N . TYR A 1 333 ? -8.536 -15.265 33.630 1.00 83.75 333 TYR A N 1
ATOM 2695 C CA . TYR A 1 333 ? -9.515 -14.300 33.148 1.00 83.75 333 TYR A CA 1
ATOM 2696 C C . TYR A 1 333 ? -10.159 -14.763 31.840 1.00 83.75 333 TYR A C 1
ATOM 2698 O O . TYR A 1 333 ? -9.461 -15.280 30.956 1.00 83.75 333 TYR A O 1
ATOM 2706 N N . ARG A 1 334 ? -11.482 -14.574 31.733 1.00 82.31 334 ARG A N 1
ATOM 2707 C CA . ARG A 1 334 ? -12.272 -15.003 30.567 1.00 82.31 334 ARG A CA 1
ATOM 2708 C C . ARG A 1 334 ? -12.351 -13.908 29.509 1.00 82.31 334 ARG A C 1
ATOM 2710 O O . ARG A 1 334 ? -11.698 -14.025 28.474 1.00 82.31 334 ARG A O 1
ATOM 2717 N N . ASP A 1 335 ? -13.087 -12.843 29.805 1.00 84.06 335 ASP A N 1
ATOM 2718 C CA . ASP A 1 335 ? -13.301 -11.704 28.918 1.00 84.06 335 ASP A CA 1
ATOM 2719 C C . ASP A 1 335 ? -13.217 -10.391 29.684 1.00 84.06 335 ASP A C 1
ATOM 2721 O O . ASP A 1 335 ? -13.496 -10.332 30.880 1.00 84.06 335 ASP A O 1
ATOM 2725 N N . LEU A 1 336 ? -12.905 -9.312 28.962 1.00 83.19 336 LEU A N 1
ATOM 2726 C CA . LEU A 1 336 ? -12.861 -7.981 29.555 1.00 83.19 336 LEU A CA 1
ATOM 2727 C C . LEU A 1 336 ? -14.210 -7.615 30.183 1.00 83.19 336 LEU A C 1
ATOM 2729 O O . LEU A 1 336 ? -14.223 -7.086 31.274 1.00 83.19 336 LEU A O 1
ATOM 2733 N N . LYS A 1 337 ? -15.338 -7.976 29.559 1.00 84.31 337 LYS A N 1
ATOM 2734 C CA . LYS A 1 337 ? -16.682 -7.646 30.060 1.00 84.31 337 LYS A CA 1
ATOM 2735 C C . LYS A 1 337 ? -17.031 -8.312 31.399 1.00 84.31 337 LYS A C 1
ATOM 2737 O O . LYS A 1 337 ? -17.712 -7.697 32.209 1.00 84.31 337 LYS A O 1
ATOM 2742 N N . SER A 1 338 ? -16.630 -9.567 31.616 1.00 83.88 338 SER A N 1
ATOM 2743 C CA . SER A 1 338 ? -16.945 -10.298 32.856 1.00 83.88 338 SER A CA 1
ATOM 2744 C C . SER A 1 338 ? -15.972 -9.978 33.987 1.00 83.88 338 SER A C 1
ATOM 2746 O O . SER A 1 338 ? -16.334 -10.079 35.154 1.00 83.88 338 SER A O 1
ATOM 2748 N N . GLU A 1 339 ? -14.741 -9.620 33.630 1.00 85.31 339 GLU A N 1
ATOM 2749 C CA . GLU A 1 339 ? -13.650 -9.322 34.562 1.00 85.31 339 GLU A CA 1
ATOM 2750 C C . GLU A 1 339 ? -13.439 -7.809 34.740 1.00 85.31 339 GLU A C 1
ATOM 2752 O O . GLU A 1 339 ? -12.500 -7.397 35.423 1.00 85.31 339 GLU A O 1
ATOM 2757 N N . ASP A 1 340 ? -14.276 -6.972 34.113 1.00 84.62 340 ASP A N 1
ATOM 2758 C CA . ASP A 1 340 ? -14.201 -5.518 34.224 1.00 84.62 340 ASP A CA 1
ATOM 2759 C C . ASP A 1 340 ? -14.496 -5.105 35.668 1.00 84.62 340 ASP A C 1
ATOM 2761 O O . ASP A 1 340 ? -15.638 -5.067 36.130 1.00 84.62 340 ASP A O 1
ATOM 2765 N N . THR A 1 341 ? -13.431 -4.789 36.398 1.00 77.62 341 THR A N 1
ATOM 2766 C CA . THR A 1 341 ? -13.500 -4.241 37.755 1.00 77.62 341 THR A CA 1
ATOM 2767 C C . THR A 1 341 ? -13.578 -2.710 37.757 1.00 77.62 341 THR A C 1
ATOM 2769 O O . THR A 1 341 ? -13.621 -2.101 38.826 1.00 77.62 341 THR A O 1
ATOM 2772 N N . GLY A 1 342 ? -13.673 -2.074 36.580 1.00 78.12 342 GLY A N 1
ATOM 2773 C CA . GLY A 1 342 ? -13.830 -0.629 36.389 1.00 78.12 342 GLY A CA 1
ATOM 2774 C C . GLY A 1 342 ? -15.136 -0.048 36.942 1.00 78.12 342 GLY A C 1
ATOM 2775 O O . GLY A 1 342 ? -15.287 1.166 37.015 1.00 78.12 342 GLY A O 1
ATOM 2776 N N . GLN A 1 343 ? -16.051 -0.892 37.428 1.00 70.56 343 GLN A N 1
ATOM 2777 C CA . GLN A 1 343 ? -17.212 -0.500 38.242 1.00 70.56 343 GLN A CA 1
ATOM 2778 C C . GLN A 1 343 ? -16.831 -0.056 39.675 1.00 70.56 343 GLN A C 1
ATOM 2780 O O . GLN A 1 343 ? -17.692 -0.001 40.558 1.00 70.56 343 GLN A O 1
ATOM 2785 N N . TRP A 1 344 ? -15.558 0.255 39.946 1.00 60.28 344 TRP A N 1
ATOM 2786 C CA . TRP A 1 344 ? -15.115 0.791 41.231 1.00 60.28 344 TRP A CA 1
ATOM 2787 C C . TRP A 1 344 ? -15.892 2.078 41.563 1.00 60.28 344 TRP A C 1
ATOM 2789 O O . TRP A 1 344 ? -15.731 3.104 40.911 1.00 60.28 344 TRP A O 1
ATOM 2799 N N . GLY A 1 345 ? -16.774 2.004 42.567 1.00 67.38 345 GLY A N 1
ATOM 2800 C CA . GLY A 1 345 ? -17.611 3.125 43.014 1.00 67.38 345 GLY A CA 1
ATOM 2801 C C . GLY A 1 345 ? -19.103 3.011 42.679 1.00 67.38 345 GLY A C 1
ATOM 2802 O O . GLY A 1 345 ? -19.886 3.807 43.193 1.00 67.38 345 GLY A O 1
ATOM 2803 N N . ARG A 1 346 ? -19.541 2.005 41.908 1.00 66.25 346 ARG A N 1
ATOM 2804 C CA . ARG A 1 346 ? -20.968 1.649 41.815 1.00 66.25 346 ARG A CA 1
ATOM 2805 C C . ARG A 1 346 ? -21.339 0.714 42.968 1.00 66.25 346 ARG A C 1
ATOM 2807 O O . ARG A 1 346 ? -21.223 -0.502 42.871 1.00 66.25 346 ARG A O 1
ATOM 2814 N N . PHE A 1 347 ? -21.776 1.306 44.080 1.00 63.50 347 PHE A N 1
ATOM 2815 C CA . PHE A 1 347 ? -22.322 0.609 45.256 1.00 63.50 347 PHE A CA 1
ATOM 2816 C C . PHE A 1 347 ? -23.807 0.231 45.106 1.00 63.50 347 PHE A C 1
ATOM 2818 O O . PHE A 1 347 ? -24.464 -0.107 46.091 1.00 63.50 347 PHE A O 1
ATOM 2825 N N . GLU A 1 348 ? -24.360 0.285 43.895 1.00 62.09 348 GLU A N 1
ATOM 2826 C CA . GLU A 1 348 ? -25.753 -0.080 43.660 1.00 62.09 348 GLU A CA 1
ATOM 2827 C C . GLU A 1 348 ? -25.914 -1.607 43.640 1.00 62.09 348 GLU A C 1
ATOM 2829 O O . GLU A 1 348 ? -25.688 -2.300 42.654 1.00 62.09 348 GLU A O 1
ATOM 2834 N N . GLU A 1 349 ? -26.285 -2.104 44.819 1.00 57.97 349 GLU A N 1
ATOM 2835 C CA . GLU A 1 349 ? -27.279 -3.155 45.018 1.00 57.97 349 GLU A CA 1
ATOM 2836 C C . GLU A 1 349 ? -26.954 -4.548 44.445 1.00 57.97 349 GLU A C 1
ATOM 2838 O O . GLU A 1 349 ? -27.727 -5.151 43.704 1.00 57.97 349 GLU A O 1
ATOM 2843 N N . ARG A 1 350 ? -25.900 -5.190 44.974 1.00 55.22 350 ARG A N 1
ATOM 2844 C CA . ARG A 1 350 ? -26.022 -6.631 45.263 1.00 55.22 350 ARG A CA 1
ATOM 2845 C C . ARG A 1 350 ? -26.998 -6.792 46.431 1.00 55.22 350 ARG A C 1
ATOM 2847 O O . ARG A 1 350 ? -26.589 -7.003 47.572 1.00 55.22 350 ARG A O 1
ATOM 2854 N N . ARG A 1 351 ? -28.303 -6.671 46.154 1.00 51.22 351 ARG A N 1
ATOM 2855 C CA . ARG A 1 351 ? -29.319 -7.256 47.031 1.00 51.22 351 ARG A CA 1
ATOM 2856 C C . ARG A 1 351 ? -28.992 -8.738 47.105 1.00 51.22 351 ARG A C 1
ATOM 2858 O O . ARG A 1 351 ? -29.122 -9.470 46.128 1.00 51.22 351 ARG A O 1
ATOM 2865 N N . VAL A 1 352 ? -28.523 -9.154 48.272 1.00 53.69 352 VAL A N 1
ATOM 2866 C CA . VAL A 1 352 ? -28.575 -10.543 48.702 1.00 53.69 352 VAL A CA 1
ATOM 2867 C C . VAL A 1 352 ? -30.058 -10.905 48.721 1.00 53.69 352 VAL A C 1
ATOM 2869 O O . VAL A 1 352 ? -30.771 -10.623 49.680 1.00 53.69 352 VAL A O 1
ATOM 2872 N N . GLY A 1 353 ? -30.548 -11.426 47.600 1.00 48.94 353 GLY A N 1
ATOM 2873 C CA . GLY A 1 353 ? -31.835 -12.090 47.528 1.00 48.94 353 GLY A CA 1
ATOM 2874 C C . GLY A 1 353 ? -31.678 -13.450 48.181 1.00 48.94 353 GLY A C 1
ATOM 2875 O O . GLY A 1 353 ? -31.090 -14.351 47.591 1.00 48.94 353 GLY A O 1
ATOM 2876 N N . GLY A 1 354 ? -32.155 -13.558 49.419 1.00 46.38 354 GLY A N 1
ATOM 2877 C CA . GLY A 1 354 ? -32.539 -14.837 49.991 1.00 46.38 354 GLY A CA 1
ATOM 2878 C C . GLY A 1 354 ? -33.707 -15.420 49.196 1.00 46.38 354 GLY A C 1
ATOM 2879 O O . GLY A 1 354 ? -34.635 -14.693 48.831 1.00 46.38 354 GLY A O 1
ATOM 2880 N N . GLY A 1 355 ? -33.616 -16.718 48.931 1.00 35.00 355 GLY A N 1
ATOM 2881 C CA . GLY A 1 355 ? -34.565 -17.528 48.177 1.00 35.00 355 GLY A CA 1
ATOM 2882 C C . GLY A 1 355 ? -33.907 -18.840 47.813 1.00 35.00 355 GLY A C 1
ATOM 2883 O O . GLY A 1 355 ? -33.220 -18.847 46.771 1.00 35.00 355 GLY A O 1
#

Secondary structure (DSSP, 8-state):
--PPPPPPPPP-TTSPPPP-----------------------PPPPP-----TTSTTTTTS--HHHHHHHHHHHHHHHHHHHHHHHHHHHHTTS------------------------------------PPP---GGGSS--------S-HHHHHHHHHHHHHHHHHHHHHHHHHHHHHHHHTT---GGGTTHHHHS----TTS-HHHHHHHHHHHHHHHHHHHHHHHHHHHHHHHHHHHHHHS-HHHHHHHHHHHHHHHHHHHHTSPPPPTTPPP----SSSHHHHHHTTGGGS-TTTPPPTTS-S-GGGS-TTT--S-GGGTTSTT--S---HHHH--TTTT----------

pLDDT: mean 72.06, std 20.0, range [27.55, 97.94]